Protein AF-A0A933B4P3-F1 (afdb_monomer)

Solvent-accessible surface area (backbone atoms only — not comparable to full-atom values): 16690 Å² total; per-residue (Å²): 132,87,78,83,75,61,84,52,38,39,94,87,74,64,46,78,47,96,51,67,90,51,63,39,89,87,76,70,46,71,54,69,88,40,75,54,29,45,51,56,52,54,51,53,55,51,54,57,51,52,58,57,53,52,52,54,54,52,52,50,53,50,51,52,52,49,45,57,66,56,47,62,71,69,65,58,70,71,79,52,96,51,66,65,58,54,55,49,52,51,52,49,50,49,55,68,73,72,43,94,76,65,49,71,66,58,50,52,57,50,53,61,56,40,59,68,36,50,84,42,98,49,56,71,53,13,51,52,30,32,50,53,31,42,58,70,67,35,69,81,35,51,67,59,36,52,69,29,38,79,39,91,50,63,68,55,14,51,51,28,41,55,52,48,27,54,35,68,73,51,84,63,77,73,42,50,69,58,49,53,53,50,49,70,74,50,69,90,55,86,60,46,80,52,72,77,73,61,66,54,74,53,31,78,77,46,88,82,75,82,83,73,79,82,79,79,75,79,87,82,78,87,78,94,71,90,75,77,83,81,52,78,68,57,60,52,52,55,53,50,56,54,52,52,58,54,51,58,68,76,70,72,78,82,77,90,81,70,88,83,75,79,76,78,82,79,92,125

Foldseek 3Di:
DDDPDDPQADPVPRDGDPDLCDQDPPPRDRRCPDPNSVVVVVVVVVVVVCVVVVVVVVVVVVVVVVCVVVVVVPVLVPQDPDPPLVVLLVVLLCVQPVDPPDDPVNNVVSLVVLLVQLPDPRLVSNLSSLLSCLLVQNCSSQVSLLVQCPPPPPVSNVSSQVSLCQFAVDHPRSPSVVSVVVCVVQPPPRTHNNPDPPCCVVVVVPDDDDDDPDDDDDDDDDDDDDDDDDDPVNVVVVVVVVVVVVVVVVPPDDDDDDPPPPDDDDDD

Secondary structure (DSSP, 8-state):
------TTB-TTT--B-S-TTS--TTT----TTSHHHHHHHHHHHHHHHHHHHHHHHHHHHHHHHHHHHHHTTTGGGGS-S-HHHHHHHHHHHHHHHH-TT--HHHHHHHHHHHHTTTTSS-HHHHHHHHHHHHHTT-GGGHHHHHTTTT-SSHHHHHHHHHHHHHHHS---TT-HHHHHHHHHHSTTSPPPP-----THHHHTT-----------PPP--------PPPPHHHHHHHHHHHHHHHHHHHHS-S----GGG--PPP--

Structure (mmCIF, N/CA/C/O backbone):
data_AF-A0A933B4P3-F1
#
_entry.id   AF-A0A933B4P3-F1
#
loop_
_atom_site.group_PDB
_atom_site.id
_atom_site.type_symbol
_atom_site.label_atom_id
_atom_site.label_alt_id
_atom_site.label_comp_id
_atom_site.label_asym_id
_atom_site.label_entity_id
_atom_site.label_seq_id
_atom_site.pdbx_PDB_ins_code
_atom_site.Cartn_x
_atom_site.Cartn_y
_atom_site.Cartn_z
_atom_site.occupancy
_atom_site.B_iso_or_equiv
_atom_site.auth_seq_id
_atom_site.auth_comp_id
_atom_site.auth_asym_id
_atom_site.auth_atom_id
_atom_site.pdbx_PDB_model_num
ATOM 1 N N . MET A 1 1 ? 52.360 22.928 -65.159 1.00 57.47 1 MET A N 1
ATOM 2 C CA . MET A 1 1 ? 53.718 22.809 -64.583 1.00 57.47 1 MET A CA 1
ATOM 3 C C . MET A 1 1 ? 53.579 22.721 -63.072 1.00 57.47 1 MET A C 1
ATOM 5 O O . MET A 1 1 ? 53.090 23.672 -62.477 1.00 57.47 1 MET A O 1
ATOM 9 N N . ASN A 1 2 ? 53.932 21.589 -62.458 1.00 65.25 2 ASN A N 1
ATOM 10 C CA . ASN A 1 2 ? 53.929 21.463 -60.999 1.00 65.25 2 ASN A CA 1
ATOM 11 C C . ASN A 1 2 ? 55.160 22.188 -60.455 1.00 65.25 2 ASN A C 1
ATOM 13 O O . ASN A 1 2 ? 56.286 21.770 -60.715 1.00 65.25 2 ASN A O 1
ATOM 17 N N . LYS A 1 3 ? 54.953 23.301 -59.748 1.00 70.62 3 LYS A N 1
ATOM 18 C CA . LYS A 1 3 ? 56.035 24.010 -59.065 1.00 70.62 3 LYS A CA 1
ATOM 19 C C . LYS A 1 3 ? 56.469 23.127 -57.894 1.00 70.62 3 LYS A C 1
ATOM 21 O O . LYS A 1 3 ? 55.677 22.889 -56.987 1.00 70.62 3 LYS A O 1
ATOM 26 N N . ILE A 1 4 ? 57.682 22.581 -57.954 1.00 74.38 4 ILE A N 1
ATOM 27 C CA . ILE A 1 4 ? 58.265 21.835 -56.836 1.00 74.38 4 ILE A CA 1
ATOM 28 C C . ILE A 1 4 ? 58.462 22.852 -55.710 1.00 74.38 4 ILE A C 1
ATOM 30 O O . ILE A 1 4 ? 59.237 23.795 -55.856 1.00 74.38 4 ILE A O 1
ATOM 34 N N . VAL A 1 5 ? 57.682 22.724 -54.639 1.00 71.12 5 VAL A N 1
ATOM 35 C CA . VAL A 1 5 ? 57.777 23.604 -53.471 1.00 71.12 5 VAL A CA 1
ATOM 36 C C . VAL A 1 5 ? 58.919 23.088 -52.607 1.00 71.12 5 VAL A C 1
ATOM 38 O O . VAL A 1 5 ? 58.892 21.933 -52.190 1.00 71.12 5 VAL A O 1
ATOM 41 N N . ASP A 1 6 ? 59.921 23.929 -52.359 1.00 77.69 6 ASP A N 1
ATOM 42 C CA . ASP A 1 6 ? 60.987 23.609 -51.413 1.00 77.69 6 ASP A CA 1
ATOM 43 C C . ASP A 1 6 ? 60.405 23.562 -49.996 1.00 77.69 6 ASP A C 1
ATOM 45 O O . ASP A 1 6 ? 59.923 24.560 -49.462 1.00 77.69 6 ASP A O 1
ATOM 49 N N . GLU A 1 7 ? 60.450 22.382 -49.383 1.00 74.94 7 GLU A N 1
ATOM 50 C CA . GLU A 1 7 ? 59.929 22.148 -48.041 1.00 74.94 7 GLU A CA 1
ATOM 51 C C . GLU A 1 7 ? 60.765 22.819 -46.943 1.00 74.94 7 GLU A C 1
ATOM 53 O O . GLU A 1 7 ? 60.376 22.778 -45.779 1.00 74.94 7 GLU A O 1
ATOM 58 N N . ARG A 1 8 ? 61.899 23.446 -47.269 1.00 82.25 8 ARG A N 1
ATOM 59 C CA . ARG A 1 8 ? 62.739 24.134 -46.280 1.00 82.25 8 ARG A CA 1
ATOM 60 C C . ARG A 1 8 ? 62.401 25.609 -46.121 1.00 82.25 8 ARG A C 1
ATOM 62 O O . ARG A 1 8 ? 62.759 26.181 -45.096 1.00 82.25 8 ARG A O 1
ATOM 69 N N . HIS A 1 9 ? 61.695 26.218 -47.074 1.00 85.44 9 HIS A N 1
ATOM 70 C CA . HIS A 1 9 ? 61.464 27.662 -47.096 1.00 85.44 9 HIS A CA 1
ATOM 71 C C . HIS A 1 9 ? 59.984 28.010 -47.243 1.00 85.44 9 HIS A C 1
ATOM 73 O O . HIS A 1 9 ? 59.254 27.426 -48.041 1.00 85.44 9 HIS A O 1
ATOM 79 N N . CYS A 1 10 ? 59.529 29.010 -46.489 1.00 81.19 10 CYS A N 1
ATOM 80 C CA . CYS A 1 10 ? 58.177 29.538 -46.624 1.00 81.19 10 CYS A CA 1
ATOM 81 C C . CYS A 1 10 ? 57.967 30.092 -48.046 1.00 81.19 10 CYS A C 1
ATOM 83 O O . CYS A 1 10 ? 58.691 31.010 -48.431 1.00 81.19 10 CYS A O 1
ATOM 85 N N . PRO A 1 11 ? 56.952 29.643 -48.809 1.00 79.62 11 PRO A N 1
ATOM 86 C CA . PRO A 1 11 ? 56.731 30.135 -50.170 1.00 79.62 11 PRO A CA 1
ATOM 87 C C . PRO A 1 11 ? 56.334 31.616 -50.219 1.00 79.62 11 PRO A C 1
ATOM 89 O O . PRO A 1 11 ? 56.435 32.229 -51.276 1.00 79.62 11 PRO A O 1
ATOM 92 N N . ASN A 1 12 ? 55.885 32.187 -49.093 1.00 83.56 12 ASN A N 1
ATOM 93 C CA . ASN A 1 12 ? 55.422 33.569 -49.030 1.00 83.56 12 ASN A CA 1
ATOM 94 C C . ASN A 1 12 ? 56.514 34.563 -48.594 1.00 83.56 12 ASN A C 1
ATOM 96 O O . ASN A 1 12 ? 56.510 35.706 -49.031 1.00 83.56 12 ASN A O 1
ATOM 100 N N . CYS A 1 13 ? 57.454 34.150 -47.736 1.00 86.88 13 CYS A N 1
ATOM 101 C CA . CYS A 1 13 ? 58.484 35.055 -47.203 1.00 86.88 13 CYS A CA 1
ATOM 102 C C . CYS A 1 13 ? 59.921 34.522 -47.290 1.00 86.88 13 CYS A C 1
ATOM 104 O O . CYS A 1 13 ? 60.830 35.174 -46.794 1.00 86.88 13 CYS A O 1
ATOM 106 N N . GLY A 1 14 ? 60.143 33.327 -47.844 1.00 82.94 14 GLY A N 1
ATOM 107 C CA . GLY A 1 14 ? 61.475 32.741 -48.039 1.00 82.94 14 GLY A CA 1
ATOM 108 C C . GLY A 1 14 ? 62.210 32.300 -46.767 1.00 82.94 14 GLY A C 1
ATOM 109 O O . GLY A 1 14 ? 63.297 31.747 -46.867 1.00 82.94 14 GLY A O 1
ATOM 110 N N . HIS A 1 15 ? 61.647 32.505 -45.573 1.00 85.69 15 HIS A N 1
ATOM 111 C CA . HIS A 1 15 ? 62.281 32.102 -44.314 1.00 85.69 15 HIS A CA 1
ATOM 112 C C . HIS A 1 15 ? 62.358 30.582 -44.168 1.00 85.69 15 HIS A C 1
ATOM 114 O O . HIS A 1 15 ? 61.401 29.877 -44.497 1.00 85.69 15 HIS A O 1
ATOM 120 N N . GLY A 1 16 ? 63.471 30.105 -43.607 1.00 81.75 16 GLY A N 1
ATOM 121 C CA . GLY A 1 16 ? 63.649 28.706 -43.235 1.00 81.75 16 GLY A CA 1
ATOM 122 C C . GLY A 1 16 ? 62.592 28.265 -42.220 1.00 81.75 16 GLY A C 1
ATOM 123 O O . GLY A 1 16 ? 62.442 28.895 -41.172 1.00 81.75 16 GLY A O 1
ATOM 124 N N . VAL A 1 17 ? 61.846 27.203 -42.521 1.00 73.62 17 VAL A N 1
ATOM 125 C CA . VAL A 1 17 ? 60.822 26.658 -41.618 1.00 73.62 17 VAL A CA 1
ATOM 126 C C . VAL A 1 17 ? 61.333 25.341 -41.044 1.00 73.62 17 VAL A C 1
ATOM 128 O O . VAL A 1 17 ? 61.602 24.403 -41.784 1.00 73.62 17 VAL A O 1
ATOM 131 N N . MET A 1 18 ? 61.463 25.257 -39.716 1.00 64.62 18 MET A N 1
ATOM 132 C CA . MET A 1 18 ? 61.946 24.035 -39.054 1.00 64.62 18 MET A CA 1
ATOM 133 C C . MET A 1 18 ? 60.914 22.898 -39.088 1.00 64.62 18 MET A C 1
ATOM 135 O O . MET A 1 18 ? 61.285 21.729 -39.065 1.00 64.62 18 MET A O 1
ATOM 139 N N . ASN A 1 19 ? 59.617 23.229 -39.127 1.00 76.31 19 ASN A N 1
ATOM 140 C CA . ASN A 1 19 ? 58.530 22.262 -39.250 1.00 76.31 19 ASN A CA 1
ATOM 141 C C . ASN A 1 19 ? 57.240 22.946 -39.736 1.00 76.31 19 ASN A C 1
ATOM 143 O O . ASN A 1 19 ? 56.789 23.929 -39.147 1.00 76.31 19 ASN A O 1
ATOM 147 N N . TRP A 1 20 ? 56.602 22.390 -40.767 1.00 71.31 20 TRP A N 1
ATOM 148 C CA . TRP A 1 20 ? 55.316 22.861 -41.297 1.00 71.31 20 TRP A CA 1
ATOM 149 C C . TRP A 1 20 ? 54.118 22.625 -40.365 1.00 71.31 20 TRP A C 1
ATOM 151 O O . TRP A 1 20 ? 52.997 23.015 -40.690 1.00 71.31 20 TRP A O 1
ATOM 161 N N . SER A 1 21 ? 54.334 21.992 -39.209 1.00 70.94 21 SER A N 1
ATOM 162 C CA . SER A 1 21 ? 53.338 21.867 -38.146 1.00 70.94 21 SER A CA 1
ATOM 163 C C . SER A 1 21 ? 53.130 23.161 -37.341 1.00 70.94 21 SER A C 1
ATOM 165 O O . SER A 1 21 ? 52.246 23.203 -36.486 1.00 70.94 21 SER A O 1
ATOM 167 N N . MET A 1 22 ? 53.941 24.198 -37.573 1.00 76.31 22 MET A N 1
ATOM 168 C CA . MET A 1 22 ? 53.879 25.488 -36.881 1.00 76.31 22 MET A CA 1
ATOM 169 C C . MET A 1 22 ? 53.609 26.638 -37.860 1.00 76.31 22 MET A C 1
ATOM 171 O O . MET A 1 22 ? 53.831 26.524 -39.065 1.00 76.31 22 MET A O 1
ATOM 175 N N . VAL A 1 23 ? 53.096 27.754 -37.338 1.00 82.25 23 VAL A N 1
ATOM 176 C CA . VAL A 1 23 ? 52.894 28.981 -38.122 1.00 82.25 23 VAL A CA 1
ATOM 177 C C . VAL A 1 23 ? 54.263 29.562 -38.486 1.00 82.25 23 VAL A C 1
ATOM 179 O O . VAL A 1 23 ? 55.176 29.541 -37.662 1.00 82.25 23 VAL A O 1
ATOM 182 N N . CYS A 1 24 ? 54.430 30.064 -39.714 1.00 81.62 24 CYS A N 1
ATOM 183 C CA . CYS A 1 24 ? 55.705 30.653 -40.118 1.00 81.62 24 CYS A CA 1
ATOM 184 C C . CYS A 1 24 ? 56.019 31.887 -39.249 1.00 81.62 24 CYS A C 1
ATOM 186 O O . CYS A 1 24 ? 55.209 32.815 -39.237 1.00 81.62 24 CYS A O 1
ATOM 188 N N . PRO A 1 25 ? 57.181 31.960 -38.574 1.00 82.06 25 PRO A N 1
ATOM 189 C CA . PRO A 1 25 ? 57.495 33.074 -37.678 1.00 82.06 25 PRO A CA 1
ATOM 190 C C . PRO A 1 25 ? 57.694 34.403 -38.420 1.00 82.06 25 PRO A C 1
ATOM 192 O O . PRO A 1 25 ? 57.516 35.460 -37.830 1.00 82.06 25 PRO A O 1
ATOM 195 N N . GLY A 1 26 ? 58.041 34.360 -39.712 1.00 85.88 26 GLY A N 1
ATOM 196 C CA . GLY A 1 26 ? 58.290 35.567 -40.501 1.00 85.88 26 GLY A CA 1
ATOM 197 C C . GLY A 1 26 ? 57.023 36.277 -40.975 1.00 85.88 26 GLY A C 1
ATOM 198 O O . GLY A 1 26 ? 56.957 37.498 -40.937 1.00 85.88 26 GLY A O 1
ATOM 199 N N . CYS A 1 27 ? 56.015 35.529 -41.434 1.00 88.25 27 CYS A N 1
ATOM 200 C CA . CYS A 1 27 ? 54.788 36.107 -42.000 1.00 88.25 27 CYS A CA 1
ATOM 201 C C . CYS A 1 27 ? 53.522 35.806 -41.188 1.00 88.25 27 CYS A C 1
ATOM 203 O O . CYS A 1 27 ? 52.448 36.290 -41.532 1.00 88.25 27 CYS A O 1
ATOM 205 N N . ASN A 1 28 ? 53.629 34.996 -40.132 1.00 86.00 28 ASN A N 1
ATOM 206 C CA . ASN A 1 28 ? 52.520 34.535 -39.298 1.00 86.00 28 ASN A CA 1
ATOM 207 C C . ASN A 1 28 ? 51.376 33.850 -40.082 1.00 86.00 28 ASN A C 1
ATOM 209 O O . ASN A 1 28 ? 50.225 33.837 -39.647 1.00 86.00 28 ASN A O 1
ATOM 213 N N . GLN A 1 29 ? 51.679 33.273 -41.251 1.00 82.56 29 GLN A N 1
ATOM 214 C CA . GLN A 1 29 ? 50.705 32.560 -42.078 1.00 82.56 29 GLN A CA 1
ATOM 215 C C . GLN A 1 29 ? 50.895 31.042 -42.013 1.00 82.56 29 GLN A C 1
ATOM 217 O O . GLN A 1 29 ? 52.009 30.527 -41.875 1.00 82.56 29 GLN A O 1
ATOM 222 N N . VAL A 1 30 ? 49.775 30.322 -42.127 1.00 80.38 30 VAL A N 1
ATOM 223 C CA . VAL A 1 30 ? 49.745 28.862 -42.265 1.00 80.38 30 VAL A CA 1
ATOM 224 C C . VAL A 1 30 ? 49.903 28.520 -43.750 1.00 80.38 30 VAL A C 1
ATOM 226 O O . VAL A 1 30 ? 49.167 29.067 -44.571 1.00 80.38 30 VAL A O 1
ATOM 229 N N . PRO A 1 31 ? 50.810 27.611 -44.127 1.00 74.19 31 PRO A N 1
ATOM 230 C CA . PRO A 1 31 ? 51.036 27.274 -45.525 1.00 74.19 31 PRO A CA 1
ATOM 231 C C . PRO A 1 31 ? 49.926 26.341 -46.017 1.00 74.19 31 PRO A C 1
ATOM 233 O O . PRO A 1 31 ? 49.973 25.133 -45.797 1.00 74.19 31 PRO A O 1
ATOM 236 N N . LEU A 1 32 ? 48.907 26.905 -46.667 1.00 78.06 32 LEU A N 1
ATOM 237 C CA . LEU A 1 32 ? 47.725 26.170 -47.145 1.00 78.06 32 LEU A CA 1
ATOM 238 C C . LEU A 1 32 ? 48.058 25.132 -48.226 1.00 78.06 32 LEU A C 1
ATOM 240 O O . LEU A 1 32 ? 47.380 24.109 -48.360 1.00 78.06 32 LEU A O 1
ATOM 244 N N . ASP A 1 33 ? 49.133 25.383 -48.965 1.00 77.31 33 ASP A N 1
ATOM 245 C CA . ASP A 1 33 ? 49.490 24.601 -50.143 1.00 77.31 33 ASP A CA 1
ATOM 246 C C . ASP A 1 33 ? 50.250 23.315 -49.793 1.00 77.31 33 ASP A C 1
ATOM 248 O O . ASP A 1 33 ? 50.331 22.398 -50.616 1.00 77.31 33 ASP A O 1
ATOM 252 N N . THR A 1 34 ? 50.723 23.170 -48.549 1.00 77.75 34 THR A N 1
ATOM 253 C CA . THR A 1 34 ? 51.437 21.967 -48.106 1.00 77.75 34 THR A CA 1
ATOM 254 C C . THR A 1 34 ? 50.483 20.921 -47.506 1.00 77.75 34 THR A C 1
ATOM 256 O O . THR A 1 34 ? 49.477 21.260 -46.870 1.00 77.75 34 THR A O 1
ATOM 259 N N . PRO A 1 35 ? 50.779 19.613 -47.651 1.00 80.50 35 PRO A N 1
ATOM 260 C CA . PRO A 1 35 ? 50.008 18.552 -46.996 1.00 80.50 35 PRO A CA 1
ATOM 261 C C . PRO A 1 35 ? 49.921 18.710 -45.467 1.00 80.50 35 PRO A C 1
ATOM 263 O O . PRO A 1 35 ? 48.896 18.374 -44.871 1.00 80.50 35 PRO A O 1
ATOM 266 N N . ALA A 1 36 ? 50.970 19.246 -44.834 1.00 78.19 36 ALA A N 1
ATOM 267 C CA . ALA A 1 36 ? 51.022 19.489 -43.393 1.00 78.19 36 ALA A CA 1
ATOM 268 C C . ALA A 1 36 ? 50.081 20.626 -42.953 1.00 78.19 36 ALA A C 1
ATOM 270 O O . ALA A 1 36 ? 49.299 20.440 -42.018 1.00 78.19 36 ALA A O 1
ATOM 271 N N . GLY A 1 37 ? 50.069 21.758 -43.668 1.00 78.81 37 GLY A N 1
ATOM 272 C CA . GLY A 1 37 ? 49.143 22.857 -43.380 1.00 78.81 37 GLY A CA 1
ATOM 273 C C . GLY A 1 37 ? 47.677 22.453 -43.552 1.00 78.81 37 GLY A C 1
ATOM 274 O O . GLY A 1 37 ? 46.832 22.785 -42.714 1.00 78.81 37 GLY A O 1
ATOM 275 N N . ARG A 1 38 ? 47.373 21.623 -44.564 1.00 82.75 38 ARG A N 1
ATOM 276 C CA . ARG A 1 38 ? 46.028 21.047 -44.749 1.00 82.75 38 ARG A CA 1
ATOM 277 C C . ARG A 1 38 ? 45.581 20.189 -43.560 1.00 82.75 38 ARG A C 1
ATOM 279 O O . ARG A 1 38 ? 44.424 20.295 -43.148 1.00 82.75 38 ARG A O 1
ATOM 286 N N . LYS A 1 39 ? 46.477 19.388 -42.968 1.00 83.38 39 LYS A N 1
ATOM 287 C CA . LYS A 1 39 ? 46.166 18.574 -41.775 1.00 83.38 39 LYS A CA 1
ATOM 288 C C . LYS A 1 39 ? 45.810 19.433 -40.557 1.00 83.38 39 LYS A C 1
ATOM 290 O O . LYS A 1 39 ? 44.849 19.110 -39.860 1.00 83.38 39 LYS A O 1
ATOM 295 N N . ILE A 1 40 ? 46.514 20.545 -40.325 1.00 81.25 40 ILE A N 1
ATOM 296 C CA . ILE A 1 40 ? 46.221 21.462 -39.205 1.00 81.25 40 ILE A CA 1
ATOM 297 C C . ILE A 1 40 ? 44.808 22.049 -39.328 1.00 81.25 40 ILE A C 1
ATOM 299 O O . ILE A 1 40 ? 44.050 22.084 -38.355 1.00 81.25 40 ILE A O 1
ATOM 303 N N . ILE A 1 41 ? 44.422 22.477 -40.531 1.00 81.56 41 ILE A N 1
ATOM 304 C CA . ILE A 1 41 ? 43.106 23.086 -40.778 1.00 81.56 41 ILE A CA 1
ATOM 305 C C . ILE A 1 41 ? 41.985 22.060 -40.633 1.00 81.56 41 ILE A C 1
ATOM 307 O O . ILE A 1 41 ? 40.944 22.361 -40.045 1.00 81.56 41 ILE A O 1
ATOM 311 N N . GLN A 1 42 ? 42.202 20.834 -41.116 1.00 83.81 42 GLN A N 1
ATOM 312 C CA . GLN A 1 42 ? 41.257 19.737 -40.911 1.00 83.81 42 GLN A CA 1
ATOM 313 C C . GLN A 1 42 ? 41.080 19.409 -39.420 1.00 83.81 42 GLN A C 1
ATOM 315 O O . GLN A 1 42 ? 39.949 19.195 -38.981 1.00 83.81 42 GLN A O 1
ATOM 320 N N . GLY A 1 43 ? 42.157 19.444 -38.626 1.00 81.69 43 GLY A N 1
ATOM 321 C CA . GLY A 1 43 ? 42.099 19.283 -37.170 1.00 81.69 43 GLY A CA 1
ATOM 322 C C . GLY A 1 43 ? 41.261 20.365 -36.481 1.00 81.69 43 GLY A C 1
ATOM 323 O O . GLY A 1 43 ? 40.353 20.044 -35.712 1.00 81.69 43 GLY A O 1
ATOM 324 N N . ARG A 1 44 ? 41.483 21.643 -36.825 1.00 80.19 44 ARG A N 1
ATOM 325 C CA . ARG A 1 44 ? 40.708 22.770 -36.266 1.00 80.19 44 ARG A CA 1
ATOM 326 C C . ARG A 1 44 ? 39.225 22.719 -36.642 1.00 80.19 44 ARG A C 1
ATOM 328 O O . ARG A 1 44 ? 38.376 22.969 -35.791 1.00 80.19 44 ARG A O 1
ATOM 335 N N . ARG A 1 45 ? 38.888 22.343 -37.884 1.00 77.38 45 ARG A N 1
ATOM 336 C CA . ARG A 1 45 ? 37.481 22.178 -38.307 1.00 77.38 45 ARG A CA 1
ATOM 337 C C . ARG A 1 45 ? 36.762 21.077 -37.528 1.00 77.38 45 ARG A C 1
ATOM 339 O O . ARG A 1 45 ? 35.594 21.249 -37.191 1.00 77.38 45 ARG A O 1
ATOM 346 N N . ARG A 1 46 ? 37.445 19.971 -37.209 1.00 76.25 46 ARG A N 1
ATOM 347 C CA . ARG A 1 46 ? 36.871 18.910 -36.365 1.00 76.25 46 ARG A CA 1
ATOM 348 C C . ARG A 1 46 ? 36.600 19.410 -34.946 1.00 76.25 46 ARG A C 1
ATOM 350 O O . ARG A 1 46 ? 35.501 19.197 -34.448 1.00 76.25 46 ARG A O 1
ATOM 357 N N . GLN A 1 47 ? 37.539 20.130 -34.330 1.00 74.00 47 GLN A N 1
ATOM 358 C CA . GLN A 1 47 ? 37.343 20.698 -32.988 1.00 74.00 47 GLN A CA 1
ATOM 359 C C . GLN A 1 47 ? 36.169 21.692 -32.924 1.00 74.00 47 GLN A C 1
ATOM 361 O O . GLN A 1 47 ? 35.371 21.624 -31.992 1.00 74.00 47 GLN A O 1
ATOM 366 N N . ALA A 1 48 ? 36.001 22.549 -33.936 1.00 72.81 48 ALA A N 1
ATOM 367 C CA . ALA A 1 48 ? 34.875 23.486 -33.999 1.00 72.81 48 ALA A CA 1
ATOM 368 C C . ALA A 1 48 ? 33.509 22.777 -34.140 1.00 72.81 48 ALA A C 1
ATOM 370 O O . ALA A 1 48 ? 32.529 23.178 -33.511 1.00 72.81 48 ALA A O 1
ATOM 371 N N . MET A 1 49 ? 33.437 21.686 -34.914 1.00 69.00 49 MET A N 1
ATOM 372 C CA . MET A 1 49 ? 32.206 20.891 -35.027 1.00 69.00 49 MET A CA 1
ATOM 373 C C . MET A 1 49 ? 31.829 20.200 -33.708 1.00 69.00 49 MET A C 1
ATOM 375 O O . MET A 1 49 ? 30.649 20.203 -33.348 1.00 69.00 49 MET A O 1
ATOM 379 N N . PHE A 1 50 ? 32.807 19.676 -32.958 1.00 65.94 50 PHE A N 1
ATOM 380 C CA . PHE A 1 50 ? 32.562 19.034 -31.659 1.00 65.94 50 PHE A CA 1
ATOM 381 C C . PHE A 1 50 ? 32.038 20.008 -30.593 1.00 65.94 50 PHE A C 1
ATOM 383 O O . PHE A 1 50 ? 31.181 19.627 -29.799 1.00 65.94 50 PHE A O 1
ATOM 390 N N . GLN A 1 51 ? 32.478 21.271 -30.601 1.00 70.62 51 GLN A N 1
ATOM 391 C CA . GLN A 1 51 ? 31.963 22.272 -29.659 1.00 70.62 51 GLN A CA 1
ATOM 392 C C . GLN A 1 51 ? 30.498 22.646 -29.929 1.00 70.62 51 GLN A C 1
ATOM 394 O O . GLN A 1 51 ? 29.727 22.788 -28.984 1.00 70.62 51 GLN A O 1
ATOM 399 N N . SER A 1 52 ? 30.077 22.749 -31.196 1.00 75.94 52 SER A N 1
ATOM 400 C CA . SER A 1 52 ? 28.677 23.088 -31.505 1.00 75.94 52 SER A CA 1
ATOM 401 C C . SER A 1 52 ? 27.715 21.924 -31.243 1.00 75.94 52 SER A C 1
ATOM 403 O O . SER A 1 52 ? 26.657 22.114 -30.652 1.00 75.94 52 SER A O 1
ATOM 405 N N . THR A 1 53 ? 28.090 20.701 -31.625 1.00 74.38 53 THR A N 1
ATOM 406 C CA . THR A 1 53 ? 27.224 19.519 -31.485 1.00 74.38 53 THR A CA 1
ATOM 407 C C . THR A 1 53 ? 27.077 19.086 -30.029 1.00 74.38 53 THR A C 1
ATOM 409 O O . THR A 1 53 ? 25.965 18.781 -29.601 1.00 74.38 53 THR A O 1
ATOM 412 N N . GLY A 1 54 ? 28.155 19.146 -29.240 1.00 78.69 54 GLY A N 1
ATOM 413 C CA . GLY A 1 54 ? 28.102 18.860 -27.805 1.00 78.69 54 GLY A CA 1
ATOM 414 C C . GLY A 1 54 ? 27.179 19.812 -27.039 1.00 78.69 54 GLY A C 1
ATOM 415 O O . GLY A 1 54 ? 26.433 19.368 -26.168 1.00 78.69 54 GLY A O 1
ATOM 416 N N . PHE A 1 55 ? 27.163 21.099 -27.404 1.00 81.31 55 PHE A N 1
ATOM 417 C CA . PHE A 1 55 ? 26.287 22.094 -26.781 1.00 81.31 55 PHE A CA 1
ATOM 418 C C . PHE A 1 55 ? 24.801 21.784 -27.016 1.00 81.31 55 PHE A C 1
ATOM 420 O O . PHE A 1 55 ? 24.024 21.743 -26.064 1.00 81.31 55 PHE A O 1
ATOM 427 N N . TRP A 1 56 ? 24.409 21.491 -28.260 1.00 86.06 56 TRP A N 1
ATOM 428 C CA . TRP A 1 56 ? 23.012 21.184 -28.588 1.00 86.06 56 TRP A CA 1
ATOM 429 C C . TRP A 1 56 ? 22.527 19.866 -27.973 1.00 86.06 56 TRP A C 1
ATOM 431 O O . TRP A 1 56 ? 21.400 19.807 -27.482 1.00 86.06 56 TRP A O 1
ATOM 441 N N . VAL A 1 57 ? 23.376 18.831 -27.934 1.00 88.69 57 VAL A N 1
ATOM 442 C CA . VAL A 1 57 ? 23.046 17.560 -27.264 1.00 88.69 57 VAL A CA 1
ATOM 443 C C . VAL A 1 57 ? 22.868 17.770 -25.759 1.00 88.69 57 VAL A C 1
ATOM 445 O O . VAL A 1 57 ? 21.886 17.295 -25.191 1.00 88.69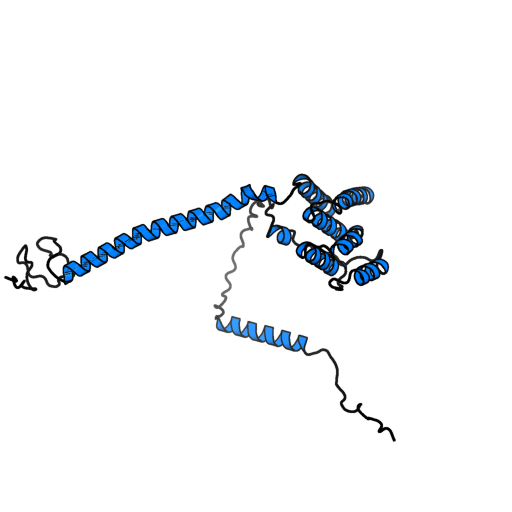 57 VAL A O 1
ATOM 448 N N . GLY A 1 58 ? 23.764 18.526 -25.115 1.00 90.31 58 GLY A N 1
ATOM 449 C CA . GLY A 1 58 ? 23.644 18.850 -23.692 1.00 90.31 58 GLY A CA 1
ATOM 450 C C . GLY A 1 58 ? 22.358 19.615 -23.367 1.00 90.31 58 GLY A C 1
ATOM 451 O O . GLY A 1 58 ? 21.663 19.276 -22.410 1.00 90.31 58 GLY A O 1
ATOM 452 N N . LEU A 1 59 ? 21.994 20.596 -24.199 1.00 90.75 59 LEU A N 1
ATOM 453 C CA . LEU A 1 59 ? 20.785 21.404 -24.022 1.00 90.75 59 LEU A CA 1
ATOM 454 C C . LEU A 1 59 ? 19.508 20.566 -24.204 1.00 90.75 59 LEU A C 1
ATOM 456 O O . LEU A 1 59 ? 18.565 20.703 -23.427 1.00 90.75 59 LEU A O 1
ATOM 460 N N . PHE A 1 60 ? 19.503 19.637 -25.164 1.00 91.56 60 PHE A N 1
ATOM 461 C CA . PHE A 1 60 ? 18.398 18.697 -25.355 1.00 91.56 60 PHE A CA 1
ATOM 462 C C . PHE A 1 60 ? 18.222 17.756 -24.152 1.00 91.56 60 PHE A C 1
ATOM 464 O O . PHE A 1 60 ? 17.111 17.612 -23.645 1.00 91.56 60 PHE A O 1
ATOM 471 N N . VAL A 1 61 ? 19.310 17.165 -23.643 1.00 93.12 61 VAL A N 1
ATOM 472 C CA . VAL A 1 61 ? 19.263 16.295 -22.452 1.00 93.12 61 VAL A CA 1
ATOM 473 C C . VAL A 1 61 ? 18.766 17.068 -21.227 1.00 93.12 61 VAL A C 1
ATOM 475 O O . VAL A 1 61 ? 17.903 16.573 -20.502 1.00 93.12 61 VAL A O 1
ATOM 478 N N . ALA A 1 62 ? 19.246 18.297 -21.018 1.00 92.25 62 ALA A N 1
ATOM 479 C CA . ALA A 1 62 ? 18.792 19.149 -19.923 1.00 92.25 62 ALA A CA 1
ATOM 480 C C . ALA A 1 62 ? 17.300 19.504 -20.040 1.00 92.25 62 ALA A C 1
ATOM 482 O O . ALA A 1 62 ? 16.588 19.459 -19.040 1.00 92.25 62 ALA A O 1
ATOM 483 N N . ALA A 1 63 ? 16.804 19.801 -21.246 1.00 90.12 63 ALA A N 1
ATOM 484 C CA . ALA A 1 63 ? 15.389 20.087 -21.478 1.00 90.12 63 ALA A CA 1
ATOM 485 C C . ALA A 1 63 ? 14.494 18.865 -21.215 1.00 90.12 63 ALA A C 1
ATOM 487 O O . ALA A 1 63 ? 13.448 18.999 -20.585 1.00 90.12 63 ALA A O 1
ATOM 488 N N . VAL A 1 64 ? 14.915 17.665 -21.631 1.00 87.81 64 VAL A N 1
ATOM 489 C CA . VAL A 1 64 ? 14.188 16.417 -21.339 1.00 87.81 64 VAL A CA 1
ATOM 490 C C . VAL A 1 64 ? 14.180 16.127 -19.838 1.00 87.81 64 VAL A C 1
ATOM 492 O O . VAL A 1 64 ? 13.127 15.812 -19.291 1.00 87.81 64 VAL A O 1
ATOM 495 N N . LEU A 1 65 ? 15.312 16.286 -19.146 1.00 89.31 65 LEU A N 1
ATOM 496 C CA . LEU A 1 65 ? 15.371 16.133 -17.689 1.00 89.31 65 LEU A CA 1
ATOM 497 C C . LEU A 1 65 ? 14.495 17.168 -16.976 1.00 89.31 65 LEU A C 1
ATOM 499 O O . LEU A 1 65 ? 13.758 16.810 -16.063 1.00 89.31 65 LEU A O 1
ATOM 503 N N . ALA A 1 66 ? 14.513 18.426 -17.416 1.00 85.94 66 ALA A N 1
ATOM 504 C CA . ALA A 1 66 ? 13.651 19.466 -16.870 1.00 85.94 66 ALA A CA 1
ATOM 505 C C . ALA A 1 66 ? 12.169 19.138 -17.091 1.00 85.94 66 ALA A C 1
ATOM 507 O O . ALA A 1 66 ? 11.387 19.283 -16.162 1.00 85.94 66 ALA A O 1
ATOM 508 N N . LEU A 1 67 ? 11.781 18.633 -18.265 1.00 81.44 67 LEU A N 1
ATOM 509 C CA . LEU A 1 67 ? 10.410 18.191 -18.537 1.00 81.44 67 LEU A CA 1
ATOM 510 C C . LEU A 1 67 ? 10.012 16.956 -17.722 1.00 81.44 67 LEU A C 1
ATOM 512 O O . LEU A 1 67 ? 8.874 16.884 -17.278 1.00 81.44 67 LEU A O 1
ATOM 516 N N . MET A 1 68 ? 10.922 16.015 -17.471 1.00 80.62 68 MET A N 1
ATOM 517 C CA . MET A 1 68 ? 10.659 14.879 -16.579 1.00 80.62 68 MET A CA 1
ATOM 518 C C . MET A 1 68 ? 10.476 15.337 -15.125 1.00 80.62 68 MET A C 1
ATOM 520 O O . MET A 1 68 ? 9.564 14.876 -14.444 1.00 80.62 68 MET A O 1
ATOM 524 N N . LEU A 1 69 ? 11.298 16.283 -14.662 1.00 80.00 69 LEU A N 1
ATOM 525 C CA . LEU A 1 69 ? 11.246 16.806 -13.294 1.00 80.00 69 LEU A CA 1
ATOM 526 C C . LEU A 1 69 ? 10.065 17.767 -13.066 1.00 80.00 69 LEU A C 1
ATOM 528 O O . LEU A 1 69 ? 9.422 17.701 -12.023 1.00 80.00 69 LEU A O 1
ATOM 532 N N . TYR A 1 70 ? 9.740 18.634 -14.031 1.00 74.62 70 TYR A N 1
ATOM 533 C CA . TYR A 1 70 ? 8.618 19.582 -13.937 1.00 74.62 70 TYR A CA 1
ATOM 534 C C . TYR A 1 70 ? 7.280 18.977 -14.380 1.00 74.62 70 TYR A C 1
ATOM 536 O O . TYR A 1 70 ? 6.239 19.288 -13.801 1.00 74.62 70 TYR A O 1
ATOM 544 N N . GLY A 1 71 ? 7.281 18.092 -15.379 1.00 56.72 71 GLY A N 1
ATOM 545 C CA . GLY A 1 71 ? 6.082 17.412 -15.876 1.00 56.72 71 GLY A CA 1
ATOM 546 C C . GLY A 1 71 ? 5.478 16.444 -14.860 1.00 56.72 71 GLY A C 1
ATOM 547 O O . GLY A 1 71 ? 4.256 16.316 -14.799 1.00 56.72 71 GLY A O 1
ATOM 548 N N . ALA A 1 72 ? 6.299 15.867 -13.977 1.00 54.94 72 ALA A N 1
ATOM 549 C CA . ALA A 1 72 ? 5.832 15.045 -12.860 1.00 54.94 72 ALA A CA 1
ATOM 550 C C . ALA A 1 72 ? 4.934 15.807 -11.860 1.00 54.94 72 ALA A C 1
ATOM 552 O O . ALA A 1 72 ? 4.230 15.177 -11.077 1.00 54.94 72 ALA A O 1
ATOM 553 N N . SER A 1 73 ? 4.900 17.144 -11.898 1.00 56.59 73 SER A N 1
ATOM 554 C CA . SER A 1 73 ? 4.091 17.941 -10.967 1.00 56.59 73 SER A CA 1
ATOM 555 C C . SER A 1 73 ? 2.684 18.283 -11.493 1.00 56.59 73 SER A C 1
ATOM 557 O O . SER A 1 73 ? 1.792 18.566 -10.701 1.00 56.59 73 SER A O 1
ATOM 559 N N . SER A 1 74 ? 2.438 18.230 -12.813 1.00 47.50 74 SER A N 1
ATOM 560 C CA . SER A 1 74 ? 1.174 18.723 -13.409 1.00 47.50 74 SER A CA 1
ATOM 561 C C . SER A 1 74 ? 0.273 17.625 -13.996 1.00 47.50 74 SER A C 1
ATOM 563 O O . SER A 1 74 ? -0.951 17.730 -13.932 1.00 47.50 74 SER A O 1
ATOM 565 N N . THR A 1 75 ? 0.826 16.509 -14.483 1.00 49.78 75 THR A N 1
ATOM 566 C CA . THR A 1 75 ? 0.012 15.378 -14.980 1.00 49.78 75 THR A CA 1
ATOM 567 C C . THR A 1 75 ? -0.405 14.386 -13.888 1.00 49.78 75 THR A C 1
ATOM 569 O O . THR A 1 75 ? -1.236 13.515 -14.137 1.00 49.78 75 THR A O 1
ATOM 572 N N . PHE A 1 76 ? 0.096 14.519 -12.656 1.00 46.34 76 PHE A N 1
ATOM 573 C CA . PHE A 1 76 ? -0.209 13.584 -11.562 1.00 46.34 76 PHE A CA 1
ATOM 574 C C . PHE A 1 76 ? -1.525 13.858 -10.818 1.00 46.34 76 PHE A C 1
ATOM 576 O O . PHE A 1 76 ? -1.974 13.019 -10.037 1.00 46.34 76 PHE A O 1
ATOM 583 N N . HIS A 1 77 ? -2.229 14.950 -11.135 1.00 47.25 77 HIS A N 1
ATOM 584 C CA . HIS A 1 77 ? -3.628 15.122 -10.719 1.00 47.25 77 HIS A CA 1
ATOM 585 C C . HIS A 1 77 ? -4.592 14.115 -11.373 1.00 47.25 77 HIS A C 1
ATOM 587 O O . HIS A 1 77 ? -5.754 14.049 -10.980 1.00 47.25 77 HIS A O 1
ATOM 593 N N . VAL A 1 78 ? -4.125 13.323 -12.345 1.00 47.62 78 VAL A N 1
ATOM 594 C CA . VAL A 1 78 ? -4.961 12.399 -13.123 1.00 47.62 78 VAL A CA 1
ATOM 595 C C . VAL A 1 78 ? -5.140 11.029 -12.446 1.00 47.62 78 VAL A C 1
ATOM 597 O O . VAL A 1 78 ? -6.083 10.320 -12.780 1.00 47.62 78 VAL A O 1
ATOM 600 N N . PHE A 1 79 ? -4.312 10.649 -11.463 1.00 51.38 79 PHE A N 1
ATOM 601 C CA . PHE A 1 79 ? -4.381 9.292 -10.887 1.00 51.38 79 PHE A CA 1
ATOM 602 C C . PHE A 1 79 ? -5.378 9.113 -9.741 1.00 51.38 79 PHE A C 1
ATOM 604 O O . PHE A 1 79 ? -5.917 8.022 -9.582 1.00 51.38 79 PHE A O 1
ATOM 611 N N . PHE A 1 80 ? -5.686 10.162 -8.977 1.00 52.56 80 PHE A N 1
ATOM 612 C CA . PHE A 1 80 ? -6.710 10.077 -7.937 1.00 52.56 80 PHE A CA 1
ATOM 613 C C . PHE A 1 80 ? -7.960 10.802 -8.392 1.00 52.56 80 PHE A C 1
ATOM 615 O O . PHE A 1 80 ? -8.022 12.032 -8.398 1.00 52.56 80 PHE A O 1
ATOM 622 N N . LYS A 1 81 ? -9.007 10.026 -8.673 1.00 63.66 81 LYS A N 1
ATOM 623 C CA . LYS A 1 81 ? -10.343 10.550 -8.984 1.00 63.66 81 LYS A CA 1
ATOM 624 C C . LYS A 1 81 ? -10.888 11.413 -7.826 1.00 63.66 81 LYS A C 1
ATOM 626 O O . LYS A 1 81 ? -11.795 12.216 -8.019 1.00 63.66 81 LYS A O 1
ATOM 631 N N . SER A 1 82 ? -10.328 11.272 -6.612 1.00 69.62 82 SER A N 1
ATOM 632 C CA . SER A 1 82 ? -10.756 11.971 -5.394 1.00 69.62 82 SER A CA 1
ATOM 633 C C . SER A 1 82 ? -9.582 12.369 -4.460 1.00 69.62 82 SER A C 1
ATOM 635 O O . SER A 1 82 ? -9.354 11.725 -3.428 1.00 69.62 82 SER A O 1
ATOM 637 N N . PRO A 1 83 ? -8.891 13.502 -4.701 1.00 79.25 83 PRO A N 1
ATOM 638 C CA . PRO A 1 83 ? -7.826 13.999 -3.815 1.00 79.25 83 PRO A CA 1
ATOM 639 C C . PRO A 1 83 ? -8.315 14.353 -2.397 1.00 79.25 83 PRO A C 1
ATOM 641 O O . PRO A 1 83 ? -7.533 14.384 -1.448 1.00 79.25 83 PRO A O 1
ATOM 644 N N . ARG A 1 84 ? -9.620 14.602 -2.219 1.00 86.56 84 ARG A N 1
ATOM 645 C CA . ARG A 1 84 ? -10.215 14.894 -0.903 1.00 86.56 84 ARG A CA 1
ATOM 646 C C . ARG A 1 84 ? -10.200 13.678 0.022 1.00 86.56 84 ARG A C 1
ATOM 648 O O . ARG A 1 84 ? -9.871 13.820 1.193 1.00 86.56 84 ARG A O 1
ATOM 655 N N . ALA A 1 85 ? -10.525 12.498 -0.503 1.00 87.06 85 ALA A N 1
ATOM 656 C CA . ALA A 1 85 ? -10.553 11.263 0.279 1.00 87.06 85 ALA A CA 1
ATOM 657 C C . ALA A 1 85 ? -9.154 10.848 0.752 1.00 87.06 85 ALA A C 1
ATOM 659 O O . ALA A 1 85 ? -8.996 10.479 1.911 1.00 87.06 85 ALA A O 1
ATOM 660 N N . ALA A 1 86 ? -8.138 10.979 -0.108 1.00 86.06 86 ALA A N 1
ATOM 661 C CA . ALA A 1 86 ? -6.751 10.708 0.267 1.00 86.06 86 ALA A CA 1
ATOM 662 C C . ALA A 1 86 ? -6.291 11.622 1.418 1.00 86.06 86 ALA A C 1
ATOM 664 O O . ALA A 1 86 ? -5.815 11.134 2.441 1.00 86.06 86 ALA A O 1
ATOM 665 N N . LYS A 1 87 ? -6.543 12.937 1.312 1.00 88.56 87 LYS A N 1
ATOM 666 C CA . LYS A 1 87 ? -6.257 13.894 2.397 1.00 88.56 8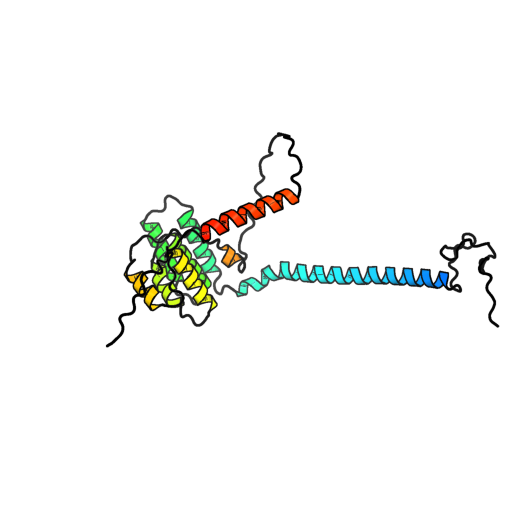7 LYS A CA 1
ATOM 667 C C . LYS A 1 87 ? -7.005 13.559 3.691 1.00 88.56 87 LYS A C 1
ATOM 669 O O . LYS A 1 87 ? -6.448 13.699 4.773 1.00 88.56 87 LYS A O 1
ATOM 674 N N . GLN A 1 88 ? -8.256 13.107 3.594 1.00 91.69 88 GLN A N 1
ATOM 675 C CA . GLN A 1 88 ? -9.041 12.708 4.766 1.00 91.69 88 GLN A CA 1
ATOM 676 C C . GLN A 1 88 ? -8.488 11.449 5.442 1.00 91.69 88 GLN A C 1
ATOM 678 O O . GLN A 1 88 ? -8.392 11.428 6.665 1.00 91.69 88 GLN A O 1
ATOM 683 N N . LEU A 1 89 ? -8.091 10.425 4.679 1.00 90.50 89 LEU A N 1
ATOM 684 C CA . LEU A 1 89 ? -7.455 9.225 5.236 1.00 90.50 89 LEU A CA 1
ATOM 685 C C . LEU A 1 89 ? -6.110 9.546 5.895 1.00 90.50 89 LEU A C 1
ATOM 687 O O . LEU A 1 89 ? -5.831 9.028 6.973 1.00 90.50 89 LEU A O 1
ATOM 691 N N . GLN A 1 90 ? -5.321 10.443 5.301 1.00 89.06 90 GLN A N 1
ATOM 692 C CA . GLN A 1 90 ? -4.075 10.916 5.903 1.00 89.06 90 GLN A CA 1
ATOM 693 C C . GLN A 1 90 ? -4.323 11.629 7.240 1.00 89.06 90 GLN A C 1
ATOM 695 O O . GLN A 1 90 ? -3.664 11.315 8.227 1.00 89.06 90 GLN A O 1
ATOM 700 N N . ALA A 1 91 ? -5.318 12.520 7.302 1.00 90.69 91 ALA A N 1
ATOM 701 C CA . ALA A 1 91 ? -5.698 13.183 8.548 1.00 90.69 91 ALA A CA 1
ATOM 702 C C . ALA A 1 91 ? -6.189 12.185 9.615 1.00 90.69 91 ALA A C 1
ATOM 704 O O . ALA A 1 91 ? -5.885 12.345 10.794 1.00 90.69 91 ALA A O 1
ATOM 705 N N . TYR A 1 92 ? -6.918 11.132 9.218 1.00 91.75 92 TYR A N 1
ATOM 706 C CA . TYR A 1 92 ? -7.315 10.071 10.150 1.00 91.75 92 TYR A CA 1
ATOM 707 C C . TYR A 1 92 ? -6.126 9.277 10.675 1.00 91.75 92 TYR A C 1
ATOM 709 O O . TYR A 1 92 ? -6.096 8.986 11.866 1.00 91.75 92 TYR A O 1
ATOM 717 N N . HIS A 1 93 ? -5.164 8.939 9.817 1.00 91.56 93 HIS A N 1
ATOM 718 C CA . HIS A 1 93 ? -3.937 8.268 10.236 1.00 91.56 93 HIS A CA 1
ATOM 719 C C . HIS A 1 93 ? -3.181 9.114 11.266 1.00 91.56 93 HIS A C 1
ATOM 721 O O . HIS A 1 93 ? -2.848 8.625 12.339 1.00 91.56 93 HIS A O 1
ATOM 727 N N . GLU A 1 94 ? -2.956 10.395 10.971 1.00 90.00 94 GLU A N 1
ATOM 728 C CA . GLU A 1 94 ? -2.275 11.309 11.890 1.00 90.00 94 GLU A CA 1
ATOM 729 C C . GLU A 1 94 ? -2.996 11.398 13.242 1.00 90.00 94 GLU A C 1
ATOM 731 O O . GLU A 1 94 ? -2.382 11.194 14.280 1.00 90.00 94 GLU A O 1
ATOM 736 N N . GLN A 1 95 ? -4.316 11.580 13.252 1.00 91.56 95 GLN A N 1
ATOM 737 C CA . GLN A 1 95 ? -5.085 11.629 14.501 1.00 91.56 95 GLN A CA 1
ATOM 738 C C . GLN A 1 95 ? -5.065 10.301 15.278 1.00 91.56 95 GLN A C 1
ATOM 740 O O . GLN A 1 95 ? -4.982 10.309 16.502 1.00 91.56 95 GLN A O 1
ATOM 745 N N . LEU A 1 96 ? -5.135 9.151 14.596 1.00 89.88 96 LEU A N 1
ATOM 746 C CA . LEU A 1 96 ? -5.170 7.840 15.254 1.00 89.88 96 LEU A CA 1
ATOM 747 C C . LEU A 1 96 ? -3.853 7.476 15.949 1.00 89.88 96 LEU A C 1
ATOM 749 O O . LEU A 1 96 ? -3.899 6.788 16.971 1.00 89.88 96 LEU A O 1
ATOM 753 N N . PHE A 1 97 ? -2.716 7.916 15.402 1.00 87.19 97 PHE A N 1
ATOM 754 C CA . PHE A 1 97 ? -1.389 7.486 15.855 1.00 87.19 97 PHE A CA 1
ATOM 755 C C . PHE A 1 97 ? -0.545 8.589 16.508 1.00 87.19 97 PHE A C 1
ATOM 757 O O . PHE A 1 97 ? 0.392 8.257 17.230 1.00 87.19 97 PHE A O 1
ATOM 764 N N . SER A 1 98 ? -0.869 9.872 16.316 1.00 85.62 98 SER A N 1
ATOM 765 C CA . SER A 1 98 ? -0.159 10.983 16.972 1.00 85.62 98 SER A CA 1
ATOM 766 C C . SER A 1 98 ? -0.724 11.331 18.350 1.00 85.62 98 SER A C 1
ATOM 768 O O . SER A 1 98 ? -0.000 11.872 19.183 1.00 85.62 98 SER A O 1
ATOM 770 N N . GLU A 1 99 ? -1.999 11.034 18.621 1.00 78.94 99 GLU A N 1
ATOM 771 C CA . GLU A 1 99 ? -2.641 11.377 19.894 1.00 78.94 99 GLU A CA 1
ATOM 772 C C . GLU A 1 99 ? -2.755 10.153 20.824 1.00 78.94 99 GLU A C 1
ATOM 774 O O . GLU A 1 99 ? -3.660 9.325 20.666 1.00 78.94 99 GLU A O 1
ATOM 779 N N . PRO A 1 100 ? -1.896 10.034 21.858 1.00 72.12 100 PRO A N 1
ATOM 780 C CA . PRO A 1 100 ? -1.937 8.902 22.789 1.00 72.12 100 PRO A CA 1
ATOM 781 C C . PRO A 1 100 ? -3.214 8.862 23.652 1.00 72.12 100 PRO A C 1
ATOM 783 O O . PRO A 1 100 ? -3.494 7.842 24.278 1.00 72.12 100 PRO A O 1
ATOM 786 N N . ALA A 1 101 ? -4.004 9.943 23.674 1.00 78.19 101 ALA A N 1
ATOM 787 C CA . ALA A 1 101 ? -5.156 10.131 24.557 1.00 78.19 101 ALA A CA 1
ATOM 788 C C . ALA A 1 101 ? -6.528 10.061 23.857 1.00 78.19 101 ALA A C 1
ATOM 790 O O . ALA A 1 101 ? -7.533 10.453 24.455 1.00 78.19 101 ALA A O 1
ATOM 791 N N . LEU A 1 102 ? -6.613 9.569 22.613 1.00 85.81 102 LEU A N 1
ATOM 792 C CA . LEU A 1 102 ? -7.916 9.404 21.961 1.00 85.81 102 LEU A CA 1
ATOM 793 C C . LEU A 1 102 ? -8.817 8.482 22.793 1.00 85.81 102 LEU A C 1
ATOM 795 O O . LEU A 1 102 ? -8.477 7.320 23.036 1.00 85.81 102 LEU A O 1
ATOM 799 N N . SER A 1 103 ? -9.992 8.978 23.187 1.00 91.00 103 SER A N 1
ATOM 800 C CA . SER A 1 103 ? -10.982 8.138 23.860 1.00 91.00 103 SER A CA 1
ATOM 801 C C . SER A 1 103 ? -11.377 6.962 22.960 1.00 91.00 103 SER A C 1
ATOM 803 O O . SER A 1 103 ? -11.423 7.077 21.728 1.00 91.00 103 SER A O 1
ATOM 805 N N . SER A 1 104 ? -11.685 5.817 23.573 1.00 88.44 104 SER A N 1
ATOM 806 C CA . SER A 1 104 ? -12.110 4.608 22.855 1.00 88.44 104 SER A CA 1
ATOM 807 C C . SER A 1 104 ? -13.315 4.873 21.943 1.00 88.44 104 SER A C 1
ATOM 809 O O . SER A 1 104 ? -13.364 4.376 20.818 1.00 88.44 104 SER A O 1
ATOM 811 N N . GLU A 1 105 ? -14.243 5.725 22.382 1.00 92.50 105 GLU A N 1
ATOM 812 C CA . GLU A 1 105 ? -15.410 6.144 21.606 1.00 92.50 105 GLU A CA 1
ATOM 813 C C . GLU A 1 105 ? -15.028 6.953 20.355 1.00 92.50 105 GLU A C 1
ATOM 815 O O . GLU A 1 105 ? -15.519 6.674 19.256 1.00 92.50 105 GLU A O 1
ATOM 820 N N . THR A 1 106 ? -14.133 7.937 20.490 1.00 92.94 106 THR A N 1
ATOM 821 C CA . THR A 1 106 ? -13.666 8.755 19.359 1.00 92.94 106 THR A CA 1
ATOM 822 C C . THR A 1 106 ? -12.916 7.897 18.348 1.00 92.94 106 THR A C 1
ATOM 824 O O . THR A 1 106 ? -13.191 7.980 17.147 1.00 92.94 106 THR A O 1
ATOM 827 N N . ARG A 1 107 ? -12.043 7.001 18.826 1.00 92.06 107 ARG A N 1
ATOM 828 C CA . ARG A 1 107 ? -11.321 6.046 17.977 1.00 92.06 107 ARG A CA 1
ATOM 829 C C . ARG A 1 107 ? -12.288 5.153 17.196 1.00 92.06 107 ARG A C 1
ATOM 831 O O . ARG A 1 107 ? -12.179 5.062 15.974 1.00 92.06 107 ARG A O 1
ATOM 838 N N . ALA A 1 108 ? -13.292 4.573 17.855 1.00 92.00 108 ALA A N 1
ATOM 839 C CA . ALA A 1 108 ? -14.304 3.749 17.191 1.00 92.00 108 ALA A CA 1
ATOM 840 C C . ALA A 1 108 ? -15.096 4.537 16.129 1.00 92.00 108 ALA A C 1
ATOM 842 O O . ALA A 1 108 ? -15.298 4.057 15.008 1.00 92.00 108 ALA A O 1
ATOM 843 N N . LYS A 1 109 ? -15.498 5.780 16.438 1.00 94.31 109 LYS A N 1
ATOM 844 C CA . LYS A 1 109 ? -16.172 6.682 15.487 1.00 94.31 109 LYS A CA 1
ATOM 845 C C . LYS A 1 109 ? -15.311 6.972 14.258 1.00 94.31 109 LYS A C 1
ATOM 847 O O . LYS A 1 109 ? -15.846 7.011 13.149 1.00 94.31 109 LYS A O 1
ATOM 852 N N . MET A 1 110 ? -14.006 7.164 14.429 1.00 93.88 110 MET A N 1
ATOM 853 C CA . MET A 1 110 ? -13.080 7.376 13.315 1.00 93.88 110 MET A CA 1
ATOM 854 C C . MET A 1 110 ? -12.929 6.128 12.452 1.00 93.88 110 MET A C 1
ATOM 856 O O . MET A 1 110 ? -13.123 6.216 11.241 1.00 93.88 110 MET A O 1
ATOM 860 N N . LEU A 1 111 ? -12.685 4.960 13.049 1.00 94.38 111 LEU A N 1
ATOM 861 C CA . LEU A 1 111 ? -12.557 3.708 12.297 1.00 94.38 111 LEU A CA 1
ATOM 862 C C . LEU A 1 111 ? -13.845 3.388 11.515 1.00 94.38 111 LEU A C 1
ATOM 864 O O . LEU A 1 111 ? -13.787 3.010 10.348 1.00 94.38 111 LEU A O 1
ATOM 868 N N . ASN A 1 112 ? -15.024 3.678 12.081 1.00 94.50 112 ASN A N 1
ATOM 869 C CA . ASN A 1 112 ? -16.306 3.586 11.365 1.00 94.50 112 ASN A CA 1
ATOM 870 C C . ASN A 1 112 ? -16.382 4.491 10.123 1.00 94.50 112 ASN A C 1
ATOM 872 O O . ASN A 1 112 ? -17.047 4.145 9.146 1.00 94.50 112 ASN A O 1
ATOM 876 N N . ARG A 1 113 ? -15.728 5.659 10.137 1.00 94.19 113 ARG A N 1
ATOM 877 C CA . ARG A 1 113 ? -15.624 6.521 8.949 1.00 94.19 113 ARG A CA 1
ATOM 878 C C . ARG A 1 113 ? -14.642 5.942 7.935 1.00 94.19 113 ARG A C 1
ATOM 880 O O . ARG A 1 113 ? -14.944 5.992 6.747 1.00 94.19 113 ARG A O 1
ATOM 887 N N . VAL A 1 114 ? -13.524 5.371 8.389 1.00 93.94 114 VAL A N 1
ATOM 888 C CA . VAL A 1 114 ? -12.515 4.734 7.525 1.00 93.94 114 VAL A CA 1
ATOM 889 C C . VAL A 1 114 ? -13.103 3.545 6.758 1.00 93.94 114 VAL A C 1
ATOM 891 O O . VAL A 1 114 ? -12.899 3.450 5.553 1.00 93.94 114 VAL A O 1
ATOM 894 N N . VAL A 1 115 ? -13.928 2.706 7.397 1.00 94.44 115 VAL A N 1
ATOM 895 C CA . VAL A 1 115 ? -14.600 1.562 6.740 1.00 94.44 115 VAL A CA 1
ATOM 896 C C . VAL A 1 115 ? -15.388 1.977 5.489 1.00 94.44 115 VAL A C 1
ATOM 898 O O . VAL A 1 115 ? -15.423 1.241 4.506 1.00 94.44 115 VAL A O 1
ATOM 901 N N . LYS A 1 116 ? -15.961 3.189 5.463 1.00 92.75 116 LYS A N 1
ATOM 902 C CA . LYS A 1 116 ? -16.709 3.699 4.298 1.00 92.75 116 LYS A CA 1
ATOM 903 C C . LYS A 1 116 ? -15.844 3.906 3.050 1.00 92.75 116 LYS A C 1
ATOM 905 O O . LYS A 1 116 ? -16.390 4.101 1.968 1.00 92.75 116 LYS A O 1
ATOM 910 N N . TYR A 1 117 ? -14.521 3.906 3.187 1.00 91.31 117 TYR A N 1
ATOM 911 C CA . TYR A 1 117 ? -13.588 4.052 2.072 1.00 91.31 117 TYR A CA 1
ATOM 912 C C . TYR A 1 117 ? -13.190 2.721 1.431 1.00 91.31 117 TYR A C 1
ATOM 914 O O . TYR A 1 117 ? -12.651 2.761 0.331 1.00 91.31 117 TYR A O 1
ATOM 922 N N . LEU A 1 118 ? -13.500 1.573 2.051 1.00 90.19 118 LEU A N 1
ATOM 923 C CA . LEU A 1 118 ? -13.206 0.252 1.480 1.00 90.19 118 LEU A CA 1
ATOM 924 C C . LEU A 1 118 ? -13.967 0.025 0.162 1.00 90.19 118 LEU A C 1
ATOM 926 O O . LEU A 1 118 ? -13.401 -0.443 -0.812 1.00 90.19 118 LEU A O 1
ATOM 930 N N . ASN A 1 119 ? -15.233 0.437 0.081 1.00 79.62 119 ASN A N 1
ATOM 931 C CA . ASN A 1 119 ? -16.097 0.157 -1.073 1.00 79.62 119 ASN A CA 1
ATOM 932 C C . ASN A 1 119 ? -16.127 1.282 -2.133 1.00 79.62 119 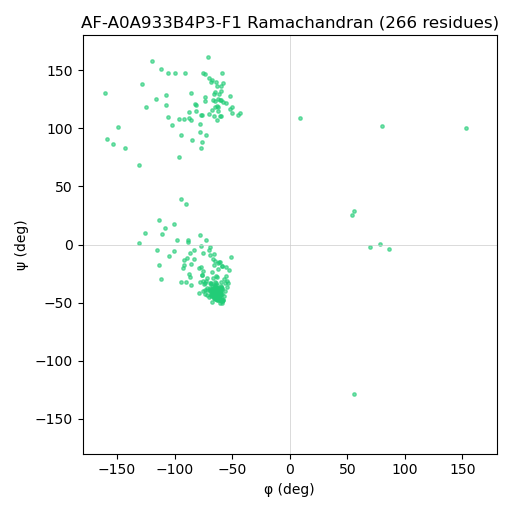ASN A C 1
ATOM 934 O O . ASN A 1 119 ? -17.196 1.637 -2.631 1.00 79.62 119 ASN A O 1
ATOM 938 N N . ARG A 1 120 ? -14.993 1.930 -2.429 1.00 66.75 120 ARG A N 1
ATOM 939 C CA . ARG A 1 120 ? -14.929 2.979 -3.468 1.00 66.75 120 ARG A CA 1
ATOM 940 C C . ARG A 1 120 ? -14.362 2.433 -4.778 1.00 66.75 120 ARG A C 1
ATOM 942 O O . ARG A 1 120 ? -13.450 1.623 -4.753 1.00 66.75 120 ARG A O 1
ATOM 949 N N . GLU A 1 121 ? -14.832 2.987 -5.903 1.00 77.12 121 GLU A N 1
ATOM 950 C CA . GLU A 1 121 ? -14.294 2.753 -7.265 1.00 77.12 121 GLU A CA 1
ATOM 951 C C . GLU A 1 121 ? -12.776 2.990 -7.379 1.00 77.12 121 GLU A C 1
ATOM 953 O O . GLU A 1 121 ? -12.128 2.520 -8.308 1.00 77.12 121 GLU A O 1
ATOM 958 N N . ASP A 1 122 ? -12.215 3.766 -6.452 1.00 85.56 122 ASP A N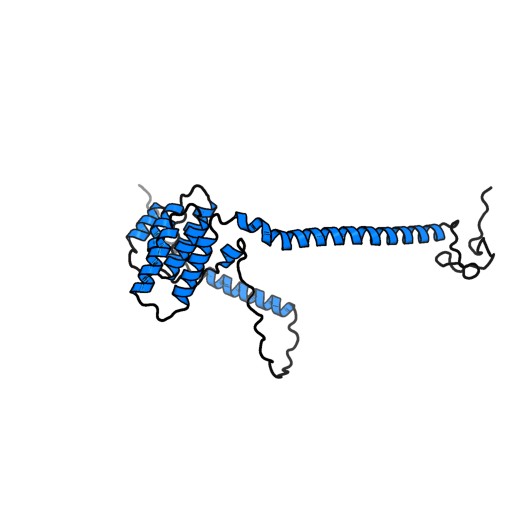 1
ATOM 959 C CA . ASP A 1 122 ? -10.791 4.050 -6.368 1.00 85.56 122 ASP A CA 1
ATOM 960 C C . ASP A 1 122 ? -10.131 3.063 -5.397 1.00 85.56 122 ASP A C 1
ATOM 962 O O . ASP A 1 122 ? -10.101 3.264 -4.177 1.00 85.56 122 ASP A O 1
ATOM 966 N N . TYR A 1 123 ? -9.604 1.981 -5.964 1.00 86.44 123 TYR A N 1
ATOM 967 C CA . TYR A 1 123 ? -8.933 0.921 -5.220 1.00 86.44 123 TYR A CA 1
ATOM 968 C C . TYR A 1 123 ? -7.758 1.428 -4.379 1.00 86.44 123 TYR A C 1
ATOM 970 O O . TYR A 1 123 ? -7.503 0.880 -3.310 1.00 86.44 123 TYR A O 1
ATOM 978 N N . MET A 1 124 ? -7.073 2.501 -4.791 1.00 86.56 124 MET A N 1
ATOM 979 C CA . MET A 1 124 ? -5.950 3.054 -4.026 1.00 86.56 124 MET A CA 1
ATOM 980 C C . MET A 1 124 ? -6.425 3.691 -2.716 1.00 86.56 124 MET A C 1
ATOM 982 O O . MET A 1 124 ? -5.777 3.551 -1.672 1.00 86.56 124 MET A O 1
ATOM 986 N N . ILE A 1 125 ? -7.590 4.345 -2.743 1.00 90.06 125 ILE A N 1
ATOM 987 C CA . ILE A 1 125 ? -8.265 4.833 -1.535 1.00 90.06 125 ILE A CA 1
ATOM 988 C C . ILE A 1 125 ? -8.710 3.650 -0.662 1.00 90.06 125 ILE A C 1
ATOM 990 O O . ILE A 1 125 ? -8.500 3.681 0.552 1.00 90.06 125 ILE A O 1
ATOM 994 N N . GLY A 1 126 ? -9.270 2.600 -1.270 1.00 91.44 126 GLY A N 1
ATOM 995 C CA . GLY A 1 126 ? -9.668 1.376 -0.569 1.00 91.44 126 GLY A CA 1
ATOM 996 C C . GLY A 1 126 ? -8.501 0.698 0.151 1.00 91.44 126 GLY A C 1
ATOM 997 O O . GLY A 1 126 ? -8.589 0.423 1.346 1.00 91.44 126 GLY A O 1
ATOM 998 N N . PHE A 1 127 ? -7.366 0.513 -0.528 1.00 91.25 127 PHE A N 1
ATOM 999 C CA . PHE A 1 127 ? -6.171 -0.102 0.055 1.00 91.25 127 PHE A CA 1
ATOM 1000 C C . PHE A 1 127 ? -5.573 0.737 1.182 1.00 91.25 127 PHE A C 1
ATOM 1002 O O . PHE A 1 127 ? -5.138 0.190 2.198 1.00 91.25 127 PHE A O 1
ATOM 1009 N N . SER A 1 128 ? -5.599 2.063 1.040 1.00 90.00 128 SER A N 1
ATOM 1010 C CA . SER A 1 128 ? -5.163 2.983 2.094 1.00 90.00 128 SER A CA 1
ATOM 1011 C C . SER A 1 128 ? -6.059 2.864 3.333 1.00 90.00 128 SER A C 1
ATOM 1013 O O . SER A 1 128 ? -5.560 2.795 4.455 1.00 90.00 128 SER A O 1
ATOM 1015 N N . ALA A 1 129 ? -7.379 2.768 3.143 1.00 92.94 129 ALA A N 1
ATOM 1016 C CA . ALA A 1 129 ? -8.330 2.544 4.229 1.00 92.94 129 ALA A CA 1
ATOM 1017 C C . ALA A 1 129 ? -8.146 1.171 4.894 1.00 92.94 129 ALA A C 1
ATOM 1019 O O . ALA A 1 129 ? -8.138 1.088 6.120 1.00 92.94 129 ALA A O 1
ATOM 1020 N N . ALA A 1 130 ? -7.948 0.110 4.107 1.00 93.44 130 ALA A N 1
ATOM 1021 C CA . ALA A 1 130 ? -7.688 -1.233 4.617 1.00 93.44 130 ALA A CA 1
ATOM 1022 C C . ALA A 1 130 ? -6.412 -1.282 5.462 1.00 93.44 130 ALA A C 1
ATOM 1024 O O . ALA A 1 130 ? -6.434 -1.781 6.582 1.00 93.44 130 ALA A O 1
ATOM 1025 N N . THR A 1 131 ? -5.323 -0.699 4.961 1.00 91.31 131 THR A N 1
ATOM 1026 C CA . THR A 1 131 ? -4.042 -0.627 5.678 1.00 91.31 131 THR A CA 1
ATOM 1027 C C . THR A 1 131 ? -4.195 0.122 7.001 1.00 91.31 131 THR A C 1
ATOM 1029 O O . THR A 1 131 ? -3.763 -0.377 8.037 1.00 91.31 131 THR A O 1
ATOM 1032 N N . LEU A 1 132 ? -4.876 1.274 6.991 1.00 92.06 132 LEU A N 1
ATOM 1033 C CA . LEU A 1 132 ? -5.129 2.069 8.194 1.00 92.06 132 LEU A CA 1
ATOM 1034 C C . LEU A 1 132 ? -5.928 1.291 9.254 1.00 92.06 132 LEU A C 1
ATOM 1036 O O . LEU A 1 132 ? -5.604 1.353 10.438 1.00 92.06 132 LEU A O 1
ATOM 1040 N N . LEU A 1 133 ? -6.957 0.544 8.839 1.00 92.69 133 LEU A N 1
ATOM 1041 C CA . LEU A 1 133 ? -7.735 -0.308 9.743 1.00 92.69 133 LEU A CA 1
ATOM 1042 C C . LEU A 1 133 ? -6.860 -1.406 10.358 1.00 92.69 133 LEU A C 1
ATOM 1044 O O . LEU A 1 133 ? -6.846 -1.558 11.575 1.00 92.69 133 LEU A O 1
ATOM 1048 N N . LEU A 1 134 ? -6.069 -2.113 9.549 1.00 91.94 134 LEU A N 1
ATOM 1049 C CA . LEU A 1 134 ? -5.210 -3.198 10.033 1.00 91.94 134 LEU A CA 1
ATOM 1050 C C . LEU A 1 134 ? -4.104 -2.698 10.975 1.00 91.94 134 LEU A C 1
ATOM 1052 O O . LEU A 1 134 ? -3.812 -3.355 11.969 1.00 91.94 134 LEU A O 1
ATOM 1056 N N . GLN A 1 135 ? -3.541 -1.513 10.723 1.00 90.00 135 GLN A N 1
ATOM 1057 C CA . GLN A 1 135 ? -2.605 -0.853 11.644 1.00 90.00 135 GLN A CA 1
ATOM 1058 C C . GLN A 1 135 ? -3.255 -0.497 12.984 1.00 90.00 135 GLN A C 1
ATOM 1060 O O . GLN A 1 135 ? -2.618 -0.593 14.029 1.00 90.00 135 GLN A O 1
ATOM 1065 N N . ALA A 1 136 ? -4.536 -0.127 12.967 1.00 89.50 136 ALA A N 1
ATOM 1066 C CA . ALA A 1 136 ? -5.329 0.076 14.174 1.00 89.50 136 ALA A CA 1
ATOM 1067 C C . ALA A 1 136 ? -5.807 -1.247 14.816 1.00 89.50 136 ALA A C 1
ATOM 1069 O O . ALA A 1 136 ? -6.618 -1.207 15.742 1.00 89.50 136 ALA A O 1
ATOM 1070 N N . ASN A 1 137 ? -5.323 -2.401 14.332 1.00 89.88 137 ASN A N 1
ATOM 1071 C CA . ASN A 1 137 ? -5.758 -3.750 14.705 1.00 89.88 137 ASN A CA 1
ATOM 1072 C C . ASN A 1 137 ? -7.273 -3.980 14.514 1.00 89.88 137 ASN A C 1
ATOM 1074 O O . ASN A 1 137 ? -7.904 -4.767 15.216 1.00 89.88 137 ASN A O 1
ATOM 1078 N N . ASP A 1 138 ? -7.871 -3.273 13.555 1.00 91.62 138 ASP A N 1
ATOM 1079 C CA . ASP A 1 138 ? -9.266 -3.408 13.168 1.00 91.62 138 ASP A CA 1
ATOM 1080 C C . ASP A 1 138 ? -9.387 -4.349 11.964 1.00 91.62 138 ASP A C 1
ATOM 1082 O O . ASP A 1 138 ? -9.043 -4.021 10.825 1.00 91.62 138 ASP A O 1
ATOM 1086 N N . GLN A 1 139 ? -9.903 -5.547 12.221 1.00 93.12 139 GLN A N 1
ATOM 1087 C CA . GLN A 1 139 ? -9.952 -6.631 11.243 1.00 93.12 139 GLN A CA 1
ATOM 1088 C C . GLN A 1 139 ? -11.058 -6.475 10.187 1.00 93.12 139 GLN A C 1
ATOM 1090 O O . GLN A 1 139 ? -11.174 -7.307 9.285 1.00 93.12 139 GLN A O 1
ATOM 1095 N N . ARG A 1 140 ? -11.879 -5.418 10.246 1.00 93.62 140 ARG A N 1
ATOM 1096 C CA . ARG A 1 140 ? -13.005 -5.222 9.310 1.00 93.62 140 ARG A CA 1
ATOM 1097 C C . ARG A 1 140 ? -12.575 -5.067 7.850 1.00 93.62 140 ARG A C 1
ATOM 1099 O O . ARG A 1 140 ? -13.406 -5.212 6.958 1.00 93.62 140 ARG A O 1
ATOM 1106 N N . ALA A 1 141 ? -11.293 -4.806 7.598 1.00 93.88 141 ALA A N 1
ATOM 1107 C CA . ALA A 1 141 ? -10.716 -4.775 6.259 1.00 93.88 141 ALA A CA 1
ATOM 1108 C C . ALA A 1 141 ? -10.487 -6.168 5.640 1.00 93.88 141 ALA A C 1
ATOM 1110 O O . ALA A 1 141 ? -10.429 -6.272 4.417 1.00 93.88 141 ALA A O 1
ATOM 1111 N N . ILE A 1 142 ? -10.372 -7.234 6.445 1.00 95.25 142 ILE A N 1
ATOM 1112 C CA . ILE A 1 142 ? -10.006 -8.578 5.965 1.00 95.25 142 ILE A CA 1
ATOM 1113 C C . ILE A 1 142 ? -11.018 -9.135 4.948 1.00 95.25 142 ILE A C 1
ATOM 1115 O O . ILE A 1 142 ? -10.584 -9.510 3.860 1.00 95.25 142 ILE A O 1
ATOM 1119 N N . PRO A 1 143 ? -12.346 -9.133 5.194 1.00 95.19 143 PRO A N 1
ATOM 1120 C CA . PRO A 1 143 ? -13.309 -9.638 4.210 1.00 95.19 143 PRO A CA 1
ATOM 1121 C C . PRO A 1 143 ? -13.247 -8.898 2.870 1.00 95.19 143 PRO A C 1
ATOM 1123 O O . PRO A 1 143 ? -13.373 -9.511 1.813 1.00 95.19 143 PRO A O 1
ATOM 1126 N N . TRP A 1 144 ? -13.022 -7.581 2.916 1.00 95.25 144 TRP A N 1
ATOM 1127 C CA . TRP A 1 144 ? -12.879 -6.764 1.716 1.00 95.25 144 TRP A CA 1
ATOM 1128 C C . TRP A 1 144 ? -11.620 -7.145 0.929 1.00 95.25 144 TRP A C 1
ATOM 1130 O O . TRP A 1 144 ? -11.707 -7.387 -0.270 1.00 95.25 144 TRP A O 1
ATOM 1140 N N . LEU A 1 145 ? -10.472 -7.301 1.595 1.00 94.94 145 LEU A N 1
ATOM 1141 C CA . LEU A 1 145 ? -9.235 -7.758 0.949 1.00 94.94 145 LEU A CA 1
ATOM 1142 C C . LEU A 1 145 ? -9.380 -9.156 0.335 1.00 94.94 145 LEU A C 1
ATOM 1144 O O . LEU A 1 145 ? -8.913 -9.380 -0.776 1.00 94.94 145 LEU A O 1
ATOM 1148 N N . ILE A 1 146 ? -10.059 -10.081 1.020 1.00 96.44 146 ILE A N 1
ATOM 1149 C CA . ILE A 1 146 ? -10.309 -11.434 0.501 1.00 96.44 146 ILE A CA 1
ATOM 1150 C C . ILE A 1 146 ? -11.134 -11.382 -0.790 1.00 96.44 146 ILE A C 1
ATOM 1152 O O . ILE A 1 146 ? -10.846 -12.119 -1.729 1.00 96.44 146 ILE A O 1
ATOM 1156 N N . SER A 1 147 ? -12.113 -10.475 -0.870 1.00 94.62 147 SER A N 1
ATOM 1157 C CA . SER A 1 147 ? -12.930 -10.294 -2.077 1.00 94.62 147 SER A CA 1
ATOM 1158 C C . SER A 1 147 ? -12.183 -9.703 -3.278 1.00 94.62 147 SER A C 1
ATOM 1160 O O . SER A 1 147 ? -12.750 -9.657 -4.362 1.00 94.62 147 SER A O 1
ATOM 1162 N N . LEU A 1 148 ? -10.945 -9.231 -3.087 1.00 94.44 148 LEU A N 1
ATOM 1163 C CA . LEU A 1 148 ? -10.102 -8.668 -4.145 1.00 94.44 148 LEU A CA 1
ATOM 1164 C C . LEU A 1 148 ? -9.050 -9.648 -4.673 1.00 94.44 148 LEU A C 1
ATOM 1166 O O . LEU A 1 148 ? -8.331 -9.321 -5.613 1.00 94.44 148 LEU A O 1
ATOM 1170 N N . ILE A 1 149 ? -8.919 -10.833 -4.074 1.00 94.31 149 ILE A N 1
ATOM 1171 C CA . ILE A 1 149 ? -7.913 -11.827 -4.478 1.00 94.31 149 ILE A CA 1
ATOM 1172 C C . ILE A 1 149 ? -8.170 -12.338 -5.901 1.00 94.31 149 ILE A C 1
ATOM 1174 O O . ILE A 1 149 ? -7.226 -12.653 -6.623 1.00 94.31 149 ILE A O 1
ATOM 1178 N N . ASP A 1 150 ? -9.437 -12.406 -6.296 1.00 91.44 150 ASP A N 1
ATOM 1179 C CA . ASP A 1 150 ? -9.929 -12.823 -7.606 1.00 91.44 150 ASP A CA 1
ATOM 1180 C C . ASP A 1 150 ? -10.310 -11.634 -8.509 1.00 91.44 150 ASP A C 1
ATOM 1182 O O . ASP A 1 150 ? -11.009 -11.817 -9.508 1.00 91.44 150 ASP A O 1
ATOM 1186 N N . ASP A 1 151 ? -9.843 -10.417 -8.195 1.00 92.44 151 ASP A N 1
ATOM 1187 C CA . ASP A 1 151 ? -10.091 -9.246 -9.039 1.00 92.44 151 ASP A CA 1
ATOM 1188 C C . ASP A 1 151 ? -9.446 -9.425 -10.425 1.00 92.44 151 ASP A C 1
ATOM 1190 O O . ASP A 1 151 ? -8.302 -9.865 -10.569 1.00 92.44 151 ASP A O 1
ATOM 1194 N N . SER A 1 152 ? -10.198 -9.050 -11.464 1.00 90.56 152 SER A N 1
ATOM 1195 C CA . SER A 1 152 ? -9.760 -9.101 -12.864 1.00 90.56 152 SER A CA 1
ATOM 1196 C C . SER A 1 152 ? -8.462 -8.330 -13.132 1.00 90.56 152 SER A C 1
ATOM 1198 O O . SER A 1 152 ? -7.717 -8.654 -14.058 1.00 90.56 152 SER A O 1
ATOM 1200 N N . ASN A 1 153 ? -8.177 -7.307 -12.328 1.00 90.00 153 ASN A N 1
ATOM 1201 C CA . ASN A 1 153 ? -6.937 -6.566 -12.374 1.00 90.00 153 ASN A CA 1
ATOM 1202 C C . ASN A 1 153 ? -5.881 -7.273 -11.514 1.00 90.00 153 ASN A C 1
ATOM 1204 O O . ASN A 1 153 ? -5.878 -7.185 -10.283 1.00 90.00 153 ASN A O 1
ATOM 1208 N N . SER A 1 154 ? -4.915 -7.905 -12.181 1.00 89.44 154 SER A N 1
ATOM 1209 C CA . SER A 1 154 ? -3.827 -8.641 -11.530 1.00 89.44 154 SER A CA 1
ATOM 1210 C C . SER A 1 154 ? -3.048 -7.807 -10.511 1.00 89.44 154 SER A C 1
ATOM 1212 O O . SER A 1 154 ? -2.564 -8.342 -9.519 1.00 89.44 154 SER A O 1
ATOM 1214 N N . THR A 1 155 ? -2.923 -6.494 -10.724 1.00 88.00 155 THR A N 1
ATOM 1215 C CA . THR A 1 155 ? -2.246 -5.604 -9.776 1.00 88.00 155 THR A CA 1
ATOM 1216 C C . THR A 1 155 ? -3.024 -5.515 -8.463 1.00 88.00 155 THR A C 1
ATOM 1218 O O . THR A 1 155 ? -2.429 -5.637 -7.395 1.00 88.00 155 THR A O 1
ATOM 1221 N N . ILE A 1 156 ? -4.350 -5.372 -8.532 1.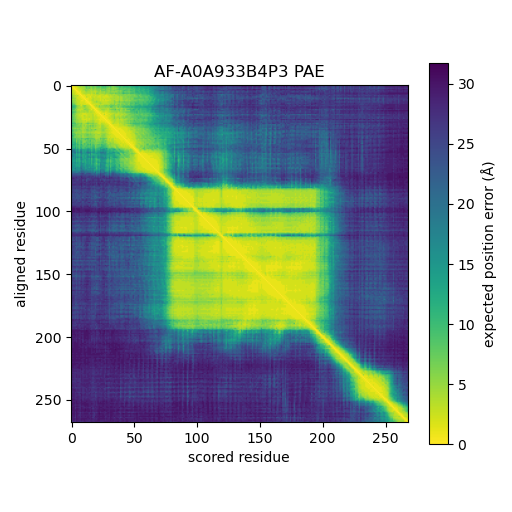00 90.38 156 ILE A N 1
ATOM 1222 C CA . ILE A 1 156 ? -5.238 -5.300 -7.361 1.00 90.38 156 ILE A CA 1
ATOM 1223 C C . ILE A 1 156 ? -5.177 -6.611 -6.572 1.00 90.38 156 ILE A C 1
ATOM 1225 O O . ILE A 1 156 ? -4.953 -6.586 -5.360 1.00 90.38 156 ILE A O 1
ATOM 1229 N N . ALA A 1 157 ? -5.267 -7.747 -7.266 1.00 92.38 157 ALA A N 1
ATOM 1230 C CA . ALA A 1 157 ? -5.164 -9.069 -6.657 1.00 92.38 157 ALA A CA 1
ATOM 1231 C C . ALA A 1 157 ? -3.827 -9.291 -5.928 1.00 92.38 157 ALA A C 1
ATOM 1233 O O . ALA A 1 157 ? -3.802 -9.822 -4.815 1.00 92.38 157 ALA A O 1
ATOM 1234 N N . VAL A 1 158 ? -2.708 -8.858 -6.522 1.00 91.56 158 VAL A N 1
ATOM 1235 C CA . VAL A 1 158 ? -1.374 -8.958 -5.904 1.00 91.56 158 VAL A CA 1
ATOM 1236 C C . VAL A 1 158 ? -1.276 -8.093 -4.645 1.00 91.56 158 VAL A C 1
ATOM 1238 O O . VAL A 1 158 ? -0.753 -8.554 -3.627 1.00 91.56 158 VAL A O 1
ATOM 1241 N N . TYR A 1 159 ? -1.805 -6.866 -4.669 1.00 90.62 159 TYR A N 1
ATOM 1242 C CA . TYR A 1 159 ? -1.812 -5.999 -3.487 1.00 90.62 159 TYR A CA 1
ATOM 1243 C C . TYR A 1 159 ? -2.647 -6.584 -2.347 1.00 90.62 159 TYR A C 1
ATOM 1245 O O . TYR A 1 159 ? -2.182 -6.610 -1.206 1.00 90.62 159 TYR A O 1
ATOM 1253 N N . ALA A 1 160 ? -3.842 -7.097 -2.646 1.00 93.94 160 ALA A N 1
ATOM 1254 C CA . ALA A 1 160 ? -4.702 -7.722 -1.649 1.00 93.94 160 ALA A CA 1
ATOM 1255 C C . ALA A 1 160 ? -4.001 -8.902 -0.954 1.00 93.94 160 ALA A C 1
ATOM 1257 O O . ALA A 1 160 ? -3.941 -8.952 0.276 1.00 93.94 160 ALA A O 1
ATOM 1258 N N . GLN A 1 161 ? -3.378 -9.792 -1.736 1.00 95.00 161 GLN A N 1
ATOM 1259 C CA . GLN A 1 161 ? -2.599 -10.920 -1.216 1.00 95.00 161 GLN A CA 1
ATOM 1260 C C . GLN A 1 161 ? -1.421 -10.463 -0.348 1.00 95.00 161 GLN A C 1
ATOM 1262 O O . GLN A 1 161 ? -1.198 -11.014 0.727 1.00 95.00 161 GLN A O 1
ATOM 1267 N N . ALA A 1 162 ? -0.681 -9.436 -0.775 1.00 92.31 162 ALA A N 1
ATOM 1268 C CA . ALA A 1 162 ? 0.463 -8.927 -0.023 1.00 92.31 162 ALA A CA 1
ATOM 1269 C C . ALA A 1 162 ? 0.056 -8.332 1.337 1.00 92.31 162 ALA A C 1
ATOM 1271 O O . ALA A 1 162 ? 0.754 -8.531 2.334 1.00 92.31 162 ALA A O 1
ATOM 1272 N N . ILE A 1 163 ? -1.069 -7.612 1.394 1.00 93.19 163 ILE A N 1
ATOM 1273 C CA . ILE A 1 163 ? -1.595 -7.048 2.644 1.00 93.19 163 ILE A CA 1
ATOM 1274 C C . ILE A 1 163 ? -2.075 -8.172 3.573 1.00 93.19 163 ILE A C 1
ATOM 1276 O O . ILE A 1 163 ? -1.737 -8.162 4.757 1.00 93.19 163 ILE A O 1
ATOM 1280 N N . LEU A 1 164 ? -2.801 -9.162 3.042 1.00 95.06 164 LEU A N 1
ATOM 1281 C CA . LEU A 1 164 ? -3.270 -10.318 3.811 1.00 95.06 164 LEU A CA 1
ATOM 1282 C C . LEU A 1 164 ? -2.112 -11.145 4.375 1.00 95.06 164 LEU A C 1
ATOM 1284 O O . LEU A 1 164 ? -2.130 -11.473 5.560 1.00 95.06 164 LEU A O 1
ATOM 1288 N N . LEU A 1 165 ? -1.078 -11.409 3.574 1.00 94.31 165 LEU A N 1
ATOM 1289 C CA . LEU A 1 165 ? 0.138 -12.092 4.017 1.00 94.31 165 LEU A CA 1
ATOM 1290 C C . LEU A 1 165 ? 0.800 -11.368 5.188 1.00 94.31 165 LEU A C 1
ATOM 1292 O O . LEU A 1 165 ? 1.202 -11.996 6.160 1.00 94.31 165 LEU A O 1
ATOM 1296 N N . LYS A 1 166 ? 0.908 -10.040 5.125 1.00 91.75 166 LYS A N 1
ATOM 1297 C CA . LYS A 1 166 ? 1.517 -9.264 6.212 1.00 91.75 166 LYS A CA 1
ATOM 1298 C C . LYS A 1 166 ? 0.671 -9.274 7.480 1.00 91.75 166 LYS A C 1
ATOM 1300 O O . LYS A 1 166 ? 1.219 -9.433 8.565 1.00 91.75 166 LYS A O 1
ATOM 1305 N N . ALA A 1 167 ? -0.642 -9.105 7.341 1.00 91.50 167 ALA A N 1
ATOM 1306 C CA . ALA A 1 167 ? -1.560 -9.046 8.474 1.00 91.50 167 ALA A CA 1
ATOM 1307 C C . ALA A 1 167 ? -1.710 -10.402 9.186 1.00 91.50 167 ALA A C 1
ATOM 1309 O O . ALA A 1 167 ? -1.775 -10.453 10.413 1.00 91.50 167 ALA A O 1
ATOM 1310 N N . SER A 1 168 ? -1.755 -11.495 8.421 1.00 92.94 168 SER A N 1
ATOM 1311 C CA . SER A 1 168 ? -1.927 -12.857 8.948 1.00 92.94 168 SER A CA 1
ATOM 1312 C C . SER A 1 168 ? -0.603 -13.554 9.271 1.00 92.94 168 SER A C 1
ATOM 1314 O O . SER A 1 168 ? -0.529 -14.349 10.203 1.00 92.94 168 SER A O 1
ATOM 1316 N N . GLY A 1 169 ? 0.458 -13.260 8.517 1.00 93.81 169 GLY A N 1
ATOM 1317 C CA . GLY A 1 169 ? 1.686 -14.051 8.501 1.00 93.81 169 GLY A CA 1
ATOM 1318 C C . GLY A 1 169 ? 1.603 -15.338 7.680 1.00 93.81 169 GLY A C 1
ATOM 1319 O O . GLY A 1 169 ? 2.599 -16.054 7.617 1.00 93.81 169 GLY A O 1
ATOM 1320 N N . GLU A 1 170 ? 0.459 -15.614 7.055 1.00 93.75 170 GLU A N 1
ATOM 1321 C CA . GLU A 1 170 ? 0.176 -16.829 6.295 1.00 93.75 170 GLU A CA 1
ATOM 1322 C C . GLU A 1 170 ? 0.037 -16.524 4.802 1.00 93.75 170 GLU A C 1
ATOM 1324 O O . GLU A 1 170 ? -0.376 -15.435 4.410 1.00 93.75 170 GLU A O 1
ATOM 1329 N N . SER A 1 171 ? 0.371 -17.489 3.944 1.00 94.00 171 SER A N 1
ATOM 1330 C CA . SER A 1 171 ? 0.190 -17.355 2.495 1.00 94.00 171 SER A CA 1
ATOM 1331 C C . SER A 1 171 ? -0.649 -18.498 1.948 1.00 94.00 171 SER A C 1
ATOM 1333 O O . SER A 1 171 ? -0.237 -19.657 1.980 1.00 94.00 171 SER A O 1
ATOM 1335 N N . PHE A 1 172 ? -1.805 -18.160 1.380 1.00 96.19 172 PHE A N 1
ATOM 1336 C CA . PHE A 1 172 ? -2.637 -19.100 0.620 1.00 96.19 172 PHE A CA 1
ATOM 1337 C C . PHE A 1 172 ? -2.665 -18.770 -0.880 1.00 96.19 172 PHE A C 1
ATOM 1339 O O . PHE A 1 172 ? -3.436 -19.362 -1.632 1.00 96.19 172 PHE A O 1
ATOM 1346 N N . GLY A 1 173 ? -1.820 -17.829 -1.323 1.00 93.25 173 GLY A N 1
ATOM 1347 C CA . GLY A 1 173 ? -1.811 -17.333 -2.698 1.00 93.25 173 GLY A CA 1
ATOM 1348 C C . GLY A 1 173 ? -3.184 -16.799 -3.107 1.00 93.25 173 GLY A C 1
ATOM 1349 O O . GLY A 1 173 ? -3.790 -16.004 -2.384 1.00 93.25 173 GLY A O 1
ATOM 1350 N N . THR A 1 174 ? -3.679 -17.284 -4.244 1.00 94.69 174 THR A N 1
ATOM 1351 C CA . THR A 1 174 ? -4.971 -16.907 -4.833 1.00 94.69 174 THR A CA 1
ATOM 1352 C C . THR A 1 174 ? -6.154 -17.749 -4.343 1.00 94.69 174 THR A C 1
ATOM 1354 O O . THR A 1 174 ? -7.273 -17.564 -4.820 1.00 94.69 174 THR A O 1
ATOM 1357 N N . ASP A 1 175 ? -5.949 -18.676 -3.400 1.00 96.50 175 ASP A N 1
ATOM 1358 C CA . ASP A 1 175 ? -7.016 -19.542 -2.893 1.00 96.50 175 ASP A CA 1
ATOM 1359 C C . ASP A 1 175 ? -7.929 -18.781 -1.920 1.00 96.50 175 ASP A C 1
ATOM 1361 O O . ASP A 1 175 ? -7.731 -18.752 -0.700 1.00 96.50 175 ASP A O 1
ATOM 1365 N N . ARG A 1 176 ? -8.955 -18.144 -2.488 1.00 96.44 176 ARG A N 1
ATOM 1366 C CA . ARG A 1 176 ? -9.967 -17.389 -1.746 1.00 96.44 176 ARG A CA 1
ATOM 1367 C C . ARG A 1 176 ? -10.673 -18.239 -0.686 1.00 96.44 176 ARG A C 1
ATOM 1369 O O . ARG A 1 176 ? -10.899 -17.752 0.417 1.00 96.44 176 ARG A O 1
ATOM 1376 N N . ALA A 1 177 ? -10.991 -19.502 -0.974 1.00 97.19 177 ALA A N 1
ATOM 1377 C CA . ALA A 1 177 ? -11.707 -20.366 -0.035 1.00 97.19 177 ALA A CA 1
ATOM 1378 C C . ALA A 1 177 ? -10.864 -20.673 1.214 1.00 97.19 177 ALA A C 1
ATOM 1380 O O . ALA A 1 177 ? -11.385 -20.688 2.337 1.00 97.19 177 ALA A O 1
ATOM 1381 N N . ARG A 1 178 ? -9.548 -20.857 1.044 1.00 97.56 178 ARG A N 1
ATOM 1382 C CA . ARG A 1 178 ? -8.613 -20.984 2.172 1.00 97.56 178 ARG A CA 1
ATOM 1383 C C . ARG A 1 178 ? -8.511 -19.700 2.979 1.00 97.56 178 ARG A C 1
ATOM 1385 O O . ARG A 1 178 ? -8.555 -19.777 4.204 1.00 97.56 178 ARG A O 1
ATOM 1392 N N . TRP A 1 179 ? -8.453 -18.540 2.326 1.00 97.25 179 TRP A N 1
ATOM 1393 C CA . TRP A 1 179 ? -8.485 -17.249 3.018 1.00 97.25 179 TRP A CA 1
ATOM 1394 C C . TRP A 1 179 ? -9.773 -17.038 3.823 1.00 97.25 179 TRP A C 1
ATOM 1396 O O . TRP A 1 179 ? -9.712 -16.613 4.975 1.00 97.25 179 TRP A O 1
ATOM 1406 N N . GLU A 1 180 ? -10.936 -17.372 3.263 1.00 97.00 180 GLU A N 1
ATOM 1407 C CA . GLU A 1 180 ? -12.222 -17.283 3.967 1.00 97.00 180 GLU A CA 1
ATOM 1408 C C . GLU A 1 180 ? -12.292 -18.246 5.158 1.00 97.00 180 GLU A C 1
ATOM 1410 O O . GLU A 1 180 ? -12.797 -17.884 6.222 1.00 97.00 180 GLU A O 1
ATOM 1415 N N . SER A 1 181 ? -11.767 -19.462 4.997 1.00 97.25 181 SER A N 1
ATOM 1416 C CA . SER A 1 181 ? -11.705 -20.461 6.070 1.00 97.25 181 SER A CA 1
ATOM 1417 C C . SER A 1 181 ? -10.764 -20.021 7.190 1.00 97.25 181 SER A C 1
ATOM 1419 O O . SER A 1 181 ? -11.129 -20.097 8.362 1.00 97.25 181 SER A O 1
ATOM 1421 N N . TRP A 1 182 ? -9.590 -19.493 6.834 1.00 96.31 182 TRP A N 1
ATOM 1422 C CA . TR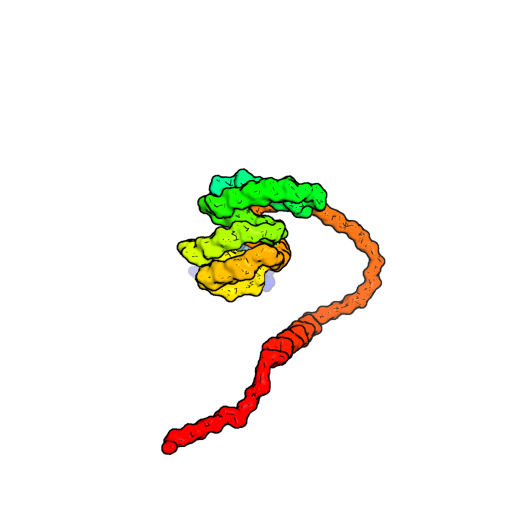P A 1 182 ? -8.651 -18.900 7.782 1.00 96.31 182 TRP A CA 1
ATOM 1423 C C . TRP A 1 182 ? -9.300 -17.743 8.544 1.00 96.31 182 TRP A C 1
ATOM 1425 O O . TRP A 1 182 ? -9.272 -17.732 9.773 1.00 96.31 182 TRP A O 1
ATOM 1435 N N . TRP A 1 183 ? -9.962 -16.822 7.836 1.00 96.31 183 TRP A N 1
ATOM 1436 C CA . TRP A 1 183 ? -10.619 -15.679 8.462 1.00 96.31 183 TRP A CA 1
ATOM 1437 C C . TRP A 1 183 ? -11.703 -16.109 9.450 1.00 96.31 183 TRP A C 1
ATOM 1439 O O . TRP A 1 183 ? -11.747 -15.584 10.555 1.00 96.31 183 TRP A O 1
ATOM 1449 N N . LYS A 1 184 ? -12.540 -17.095 9.098 1.00 96.12 184 LYS A N 1
ATOM 1450 C CA . LYS A 1 184 ? -13.555 -17.650 10.012 1.00 96.12 184 LYS A CA 1
ATOM 1451 C C . LYS A 1 184 ? -12.943 -18.242 11.283 1.00 96.12 184 LYS A C 1
ATOM 1453 O O . LYS A 1 184 ? -13.559 -18.134 12.337 1.00 96.12 184 LYS A O 1
ATOM 1458 N N . ALA A 1 185 ? -11.764 -18.853 11.184 1.00 95.75 185 ALA A N 1
ATOM 1459 C CA . ALA A 1 185 ? -11.085 -19.460 12.324 1.00 95.75 185 ALA A CA 1
ATOM 1460 C C . ALA A 1 185 ? -10.405 -18.436 13.255 1.00 95.75 185 ALA A C 1
ATOM 1462 O O . ALA A 1 185 ? -10.292 -18.718 14.439 1.00 95.75 185 ALA A O 1
ATOM 1463 N N . HIS A 1 186 ? -10.007 -17.261 12.749 1.00 93.94 186 HIS A N 1
ATOM 1464 C CA . HIS A 1 186 ? -9.184 -16.279 13.482 1.00 93.94 186 HIS A CA 1
ATOM 1465 C C . HIS A 1 186 ? -9.933 -14.964 13.793 1.00 93.94 186 HIS A C 1
ATOM 1467 O O . HIS A 1 186 ? -9.321 -13.911 14.004 1.00 93.94 186 HIS A O 1
ATOM 1473 N N . GLN A 1 187 ? -11.271 -14.980 13.794 1.00 91.38 187 GLN A N 1
ATOM 1474 C CA . GLN A 1 187 ? -12.062 -13.786 14.112 1.00 91.38 187 GLN A CA 1
ATOM 1475 C C . GLN A 1 187 ? -11.843 -13.368 15.570 1.00 91.38 187 GLN A C 1
ATOM 1477 O O . GLN A 1 187 ? -12.102 -14.139 16.490 1.00 91.38 187 GLN A O 1
ATOM 1482 N N . GLY A 1 188 ? -11.410 -12.125 15.787 1.00 84.88 188 GLY A N 1
ATOM 1483 C CA . GLY A 1 188 ? -11.142 -11.589 17.124 1.00 84.88 188 GLY A CA 1
ATOM 1484 C C . GLY A 1 188 ? -9.740 -11.882 17.664 1.00 84.88 188 GLY A C 1
ATOM 1485 O O . GLY A 1 188 ? -9.390 -11.361 18.722 1.00 84.88 188 GLY A O 1
ATOM 1486 N N . GLU A 1 189 ? -8.918 -12.648 16.945 1.00 89.31 189 GLU A N 1
ATOM 1487 C CA . GLU A 1 189 ? -7.501 -12.800 17.282 1.00 89.31 189 GLU A CA 1
ATOM 1488 C C . GLU A 1 189 ? -6.716 -11.536 16.919 1.00 89.31 189 GLU A C 1
ATOM 1490 O O . GLU A 1 189 ? -7.031 -10.846 15.953 1.00 89.31 189 GLU A O 1
ATOM 1495 N N . ALA A 1 190 ? -5.677 -11.190 17.677 1.00 85.38 190 ALA A N 1
ATOM 1496 C CA . ALA A 1 190 ? -4.843 -10.052 17.303 1.00 85.38 190 ALA A CA 1
ATOM 1497 C C . ALA A 1 190 ? -4.099 -10.363 15.994 1.00 85.38 190 ALA A C 1
ATOM 1499 O O . ALA A 1 190 ? -3.452 -11.403 15.873 1.00 85.38 190 ALA A O 1
ATOM 1500 N N . LEU A 1 191 ? -4.179 -9.455 15.019 1.00 87.75 191 LEU A N 1
ATOM 1501 C CA . LEU A 1 191 ? -3.393 -9.584 13.796 1.00 87.75 191 LEU A CA 1
ATOM 1502 C C . LEU A 1 191 ? -1.920 -9.314 14.092 1.00 87.75 191 LEU A C 1
ATOM 1504 O O . LEU A 1 191 ? -1.572 -8.676 15.092 1.00 87.75 191 LEU A O 1
ATOM 1508 N N . ARG A 1 192 ? -1.037 -9.763 13.194 1.00 86.19 192 ARG A N 1
ATOM 1509 C CA . ARG A 1 192 ? 0.369 -9.379 13.296 1.00 86.19 192 ARG A CA 1
ATOM 1510 C C . ARG A 1 192 ? 0.466 -7.857 13.207 1.00 86.19 192 ARG A C 1
ATOM 1512 O O . ARG A 1 192 ? -0.142 -7.281 12.297 1.00 86.19 192 ARG A O 1
ATOM 1519 N N . PRO A 1 193 ? 1.220 -7.207 14.115 1.00 79.38 193 PRO A N 1
ATOM 1520 C CA . PRO A 1 193 ? 1.455 -5.779 14.033 1.00 79.38 193 PRO A CA 1
ATOM 1521 C C . PRO A 1 193 ? 1.968 -5.449 12.641 1.00 79.38 193 PRO A C 1
ATOM 1523 O O . PRO A 1 193 ? 3.019 -5.930 12.213 1.00 79.38 193 PRO A O 1
ATOM 1526 N N . MET A 1 194 ? 1.187 -4.660 11.912 1.00 78.19 194 MET A N 1
ATOM 1527 C CA . MET A 1 194 ? 1.598 -4.197 10.604 1.00 78.19 194 MET A CA 1
ATOM 1528 C C . MET A 1 194 ? 2.599 -3.066 10.830 1.00 78.19 194 MET A C 1
ATOM 1530 O O . MET A 1 194 ? 2.224 -1.893 10.849 1.00 78.19 194 MET A O 1
ATOM 1534 N N . GLU A 1 195 ? 3.868 -3.428 11.057 1.00 69.19 195 GLU A N 1
ATOM 1535 C CA . GLU A 1 195 ? 4.963 -2.461 11.042 1.00 69.19 195 GLU A CA 1
ATOM 1536 C C . GLU A 1 195 ? 4.872 -1.680 9.737 1.00 69.19 195 GLU A C 1
ATOM 1538 O O . GLU A 1 195 ? 4.689 -2.256 8.658 1.00 69.19 195 GLU A O 1
ATOM 1543 N N . TRP A 1 196 ? 4.872 -0.355 9.886 1.00 61.28 196 TRP A N 1
ATOM 1544 C CA . TRP A 1 196 ? 4.436 0.600 8.881 1.00 61.28 196 TRP A CA 1
ATOM 1545 C C . TRP A 1 196 ? 4.965 0.204 7.502 1.00 61.28 196 TRP A C 1
ATOM 1547 O O . TRP A 1 196 ? 6.172 0.236 7.254 1.00 61.28 196 TRP A O 1
ATOM 1557 N N . TRP A 1 197 ? 4.067 -0.170 6.583 1.00 54.31 197 TRP A N 1
ATOM 1558 C CA . TRP A 1 197 ? 4.439 -0.125 5.179 1.00 54.31 197 TRP A CA 1
ATOM 1559 C C . TRP A 1 197 ? 4.711 1.346 4.933 1.00 54.31 197 TRP A C 1
ATOM 1561 O O . TRP A 1 197 ? 3.786 2.143 5.132 1.00 54.31 197 TRP A O 1
ATOM 1571 N N . PRO A 1 198 ? 5.932 1.752 4.544 1.00 46.34 198 PRO A N 1
ATOM 1572 C CA . PRO A 1 198 ? 6.076 3.104 4.103 1.00 46.34 198 PRO A CA 1
ATOM 1573 C C . PRO A 1 198 ? 5.064 3.283 2.995 1.00 46.34 198 PRO A C 1
ATOM 1575 O O . PRO A 1 198 ? 5.104 2.587 1.974 1.00 46.34 198 PRO A O 1
ATOM 1578 N N . VAL A 1 199 ? 4.166 4.248 3.197 1.00 49.53 199 VAL A N 1
ATOM 1579 C CA . VAL A 1 199 ? 3.285 4.759 2.144 1.00 49.53 199 VAL A CA 1
ATOM 1580 C C . VAL A 1 199 ? 4.134 5.119 0.918 1.00 49.53 199 VAL A C 1
ATOM 1582 O O . VAL A 1 199 ? 3.601 5.270 -0.165 1.00 49.53 199 VAL A O 1
ATOM 1585 N N . ASN A 1 200 ? 5.470 5.135 1.042 1.00 41.59 200 ASN A N 1
ATOM 1586 C CA . ASN A 1 200 ? 6.441 5.166 -0.031 1.00 41.59 200 ASN A CA 1
ATOM 1587 C C . ASN A 1 200 ? 6.473 4.022 -1.055 1.00 41.59 200 ASN A C 1
ATOM 1589 O O . ASN A 1 200 ? 7.016 4.257 -2.129 1.00 41.59 200 ASN A O 1
ATOM 1593 N N . MET A 1 201 ? 5.854 2.853 -0.851 1.00 44.47 201 MET A N 1
ATOM 1594 C CA . MET A 1 201 ? 5.571 1.982 -2.015 1.00 44.47 201 MET A CA 1
ATOM 1595 C C . MET A 1 201 ? 4.380 2.483 -2.835 1.00 44.47 201 MET A C 1
ATOM 1597 O O . MET A 1 201 ? 4.343 2.271 -4.043 1.00 44.47 201 MET A O 1
ATOM 1601 N N . VAL A 1 202 ? 3.453 3.215 -2.212 1.00 44.16 202 VAL A N 1
ATOM 1602 C CA . VAL A 1 202 ? 2.506 4.052 -2.954 1.00 44.16 202 VAL A CA 1
ATOM 1603 C C . VAL A 1 202 ? 3.216 5.319 -3.454 1.00 44.16 202 VAL A C 1
ATOM 1605 O O . VAL A 1 202 ? 2.908 5.760 -4.550 1.00 44.16 202 VAL A O 1
ATOM 1608 N N . SER A 1 203 ? 4.224 5.862 -2.748 1.00 39.69 203 SER A N 1
ATOM 1609 C CA . SER A 1 203 ? 4.952 7.080 -3.157 1.00 39.69 203 SER A CA 1
ATOM 1610 C C . SER A 1 203 ? 5.982 6.890 -4.260 1.00 39.69 203 SER A C 1
ATOM 1612 O O . SER A 1 203 ? 6.246 7.848 -4.981 1.00 39.69 203 SER A O 1
ATOM 1614 N N . THR A 1 204 ? 6.444 5.659 -4.514 1.00 42.62 204 THR A N 1
ATOM 1615 C CA . THR A 1 204 ? 7.133 5.351 -5.781 1.00 42.62 204 THR A CA 1
ATOM 1616 C C . THR A 1 204 ? 6.211 5.646 -6.981 1.00 42.62 204 THR A C 1
ATOM 1618 O O . THR A 1 204 ? 6.693 5.858 -8.087 1.00 42.62 204 THR A O 1
ATOM 1621 N N . PHE A 1 205 ? 4.894 5.747 -6.745 1.00 43.72 205 PHE A N 1
ATOM 1622 C CA . PHE A 1 205 ? 3.863 6.116 -7.715 1.00 43.72 205 PHE A CA 1
ATOM 1623 C C . PHE A 1 205 ? 2.968 7.305 -7.274 1.00 43.72 205 PHE A C 1
ATOM 1625 O O . PHE A 1 205 ? 1.975 7.596 -7.938 1.00 43.72 205 PHE A O 1
ATOM 1632 N N . CYS A 1 206 ? 3.292 8.021 -6.185 1.00 36.38 206 CYS A N 1
ATOM 1633 C CA . CYS A 1 206 ? 2.482 9.123 -5.638 1.00 36.38 206 CYS A CA 1
ATOM 1634 C C . CYS A 1 206 ? 3.316 10.079 -4.752 1.00 36.38 206 CYS A C 1
ATOM 1636 O O . CYS A 1 206 ? 3.406 9.882 -3.535 1.00 36.38 206 CYS A O 1
ATOM 1638 N N . PRO A 1 207 ? 3.915 11.145 -5.309 1.00 35.75 207 PRO A N 1
ATOM 1639 C CA . PRO A 1 207 ? 4.755 12.056 -4.548 1.00 35.75 207 PRO A CA 1
ATOM 1640 C C . PRO A 1 207 ? 3.877 13.111 -3.865 1.00 35.75 207 PRO A C 1
ATOM 1642 O O . PRO A 1 207 ? 3.586 14.165 -4.420 1.00 35.75 207 PRO A O 1
ATOM 1645 N N . LEU A 1 208 ? 3.434 12.833 -2.643 1.00 36.38 208 LEU A N 1
ATOM 1646 C CA . LEU A 1 208 ? 2.857 13.845 -1.756 1.00 36.38 208 LEU A CA 1
ATOM 1647 C C . LEU A 1 208 ? 3.520 13.747 -0.381 1.00 36.38 208 LEU A C 1
ATOM 1649 O O . LEU A 1 208 ? 2.895 13.373 0.606 1.00 36.38 208 LEU A O 1
ATOM 1653 N N . GLN A 1 209 ? 4.804 14.098 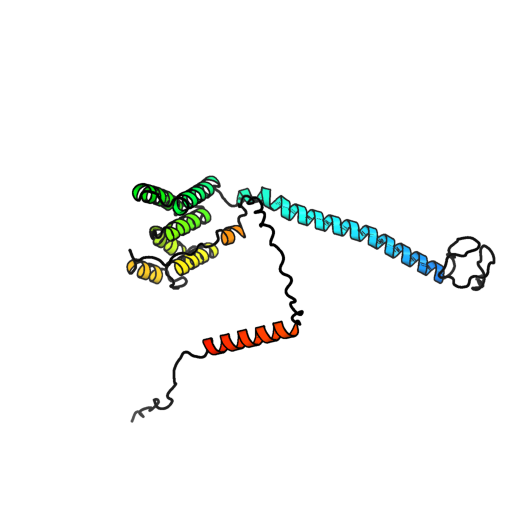-0.322 1.00 41.12 209 GLN A N 1
ATOM 1654 C CA . GLN A 1 209 ? 5.420 14.565 0.918 1.00 41.12 209 GLN A CA 1
ATOM 1655 C C . GLN A 1 209 ? 5.670 16.074 0.800 1.00 41.12 209 GLN A C 1
ATOM 1657 O O . GLN A 1 209 ? 6.284 16.508 -0.177 1.00 41.12 209 GLN A O 1
ATOM 1662 N N . PRO A 1 210 ? 5.230 16.891 1.773 1.00 40.12 210 PRO A N 1
ATOM 1663 C CA . PRO A 1 210 ? 5.823 18.201 1.976 1.00 40.12 210 PRO A CA 1
ATOM 1664 C C . PRO A 1 210 ? 7.278 17.988 2.403 1.00 40.12 210 PRO A C 1
ATOM 1666 O O . PRO A 1 210 ? 7.549 17.175 3.288 1.00 40.12 210 PRO A O 1
ATOM 1669 N N . LEU A 1 211 ? 8.204 18.702 1.764 1.00 34.78 211 LEU A N 1
ATOM 1670 C CA . LEU A 1 211 ? 9.605 18.775 2.173 1.00 34.78 211 LEU A CA 1
ATOM 1671 C C . LEU A 1 211 ? 9.663 19.118 3.668 1.00 34.78 211 LEU A C 1
ATOM 1673 O O . LEU A 1 211 ? 9.260 20.210 4.068 1.00 34.78 211 LEU A O 1
ATOM 1677 N N . ALA A 1 212 ? 10.132 18.181 4.491 1.00 35.91 212 ALA A N 1
ATOM 1678 C CA . ALA A 1 212 ? 10.480 18.490 5.868 1.00 35.91 212 ALA A CA 1
ATOM 1679 C C . ALA A 1 212 ? 11.580 19.571 5.855 1.00 35.91 212 ALA A C 1
ATOM 1681 O O . ALA A 1 212 ? 12.507 19.467 5.044 1.00 35.91 212 ALA A O 1
ATOM 1682 N N . PRO A 1 213 ? 11.505 20.610 6.704 1.00 41.56 213 PRO A N 1
ATOM 1683 C CA . PRO A 1 213 ? 12.605 21.549 6.847 1.00 41.56 213 PRO A CA 1
ATOM 1684 C C . PRO A 1 213 ? 13.831 20.789 7.355 1.00 41.56 213 PRO A C 1
ATOM 1686 O O . PRO A 1 213 ? 13.741 20.026 8.317 1.00 41.56 213 PRO A O 1
ATOM 1689 N N . SER A 1 214 ? 14.956 20.977 6.664 1.00 36.94 214 SER A N 1
ATOM 1690 C CA . SER A 1 214 ? 16.250 20.382 6.981 1.00 36.94 214 SER A CA 1
ATOM 1691 C C . SER A 1 214 ? 16.545 20.487 8.475 1.00 36.94 214 SER A C 1
ATOM 1693 O O . SER A 1 214 ? 16.768 21.580 8.994 1.00 36.94 214 SER A O 1
ATOM 1695 N N . LEU A 1 215 ? 16.554 19.343 9.158 1.00 32.75 215 LEU A N 1
ATOM 1696 C CA . LEU A 1 215 ? 17.107 19.231 10.499 1.00 32.75 215 LEU A CA 1
ATOM 1697 C C . LEU A 1 215 ? 18.602 19.538 10.403 1.00 32.75 215 LEU A C 1
ATOM 1699 O O . LEU A 1 215 ? 19.383 18.751 9.870 1.00 32.75 215 LEU A O 1
ATOM 1703 N N . THR A 1 216 ? 18.989 20.709 10.896 1.00 42.75 216 THR A N 1
ATOM 1704 C CA . THR A 1 216 ? 20.371 21.030 11.240 1.00 42.75 216 THR A CA 1
ATOM 1705 C C . THR A 1 216 ? 20.837 20.045 12.308 1.00 42.75 216 THR A C 1
ATOM 1707 O O . THR A 1 216 ? 20.347 20.074 13.438 1.00 42.75 216 THR A O 1
ATOM 1710 N N . LEU A 1 217 ? 21.751 19.153 11.928 1.00 38.16 217 LEU A N 1
ATOM 1711 C CA . LEU A 1 217 ? 22.507 18.316 12.856 1.00 38.16 217 LEU A CA 1
ATOM 1712 C C . LEU A 1 217 ? 23.388 19.213 13.747 1.00 38.16 217 LEU A C 1
ATOM 1714 O O . LEU A 1 217 ? 23.952 20.184 13.235 1.00 38.16 217 LEU A O 1
ATOM 1718 N N . PRO A 1 218 ? 23.510 18.924 15.054 1.00 40.31 218 PRO A N 1
ATOM 1719 C CA . PRO A 1 218 ? 24.415 19.657 15.929 1.00 40.31 218 PRO A CA 1
ATOM 1720 C C . PRO A 1 218 ? 25.877 19.326 15.597 1.00 40.31 218 PRO A C 1
ATOM 1722 O O . PRO A 1 218 ? 26.200 18.186 15.264 1.00 40.31 218 PRO A O 1
ATOM 1725 N N . GLU A 1 219 ? 26.737 20.343 15.692 1.00 45.53 219 GLU A N 1
ATOM 1726 C CA . GLU A 1 219 ? 28.195 20.248 15.565 1.00 45.53 219 GLU A CA 1
ATOM 1727 C C . GLU A 1 219 ? 28.763 19.143 16.463 1.00 45.53 219 GLU A C 1
ATOM 1729 O O . GLU A 1 219 ? 28.666 19.199 17.691 1.00 45.53 219 GLU A O 1
ATOM 1734 N N . GLU A 1 220 ? 29.387 18.149 15.835 1.00 36.19 220 GLU A N 1
ATOM 1735 C CA . GLU A 1 220 ? 30.126 17.092 16.510 1.00 36.19 220 GLU A CA 1
ATOM 1736 C C . GLU A 1 220 ? 31.575 17.548 16.731 1.00 36.19 220 GLU A C 1
ATOM 1738 O O . GLU A 1 220 ? 32.343 17.806 15.801 1.00 36.19 220 GLU A O 1
ATOM 1743 N N . SER A 1 221 ? 31.903 17.702 18.011 1.00 44.66 221 SER A N 1
ATOM 1744 C CA . SER A 1 221 ? 33.194 18.106 18.555 1.00 44.66 221 SER A CA 1
ATOM 1745 C C . SER A 1 221 ? 34.228 16.979 18.447 1.00 44.66 221 SER A C 1
ATOM 1747 O O . SER A 1 221 ? 34.009 15.862 18.904 1.00 44.66 221 SER A O 1
ATOM 1749 N N . THR A 1 222 ? 35.366 17.332 17.848 1.00 48.19 222 THR A N 1
ATOM 1750 C CA . THR A 1 222 ? 36.721 16.755 17.933 1.00 48.19 222 THR A CA 1
ATOM 1751 C C . THR A 1 222 ? 36.927 15.425 18.680 1.00 48.19 222 THR A C 1
ATOM 1753 O O . THR A 1 222 ? 37.038 15.403 19.903 1.00 48.19 222 THR A O 1
ATOM 1756 N N . ALA A 1 223 ? 37.211 14.361 17.920 1.00 37.53 223 ALA A N 1
ATOM 1757 C CA . ALA A 1 223 ? 38.129 13.287 18.313 1.00 37.53 223 ALA A CA 1
ATOM 1758 C C . ALA A 1 223 ? 38.802 12.699 17.056 1.00 37.53 223 ALA A C 1
ATOM 1760 O O . ALA A 1 223 ? 38.203 11.939 16.299 1.00 37.53 223 ALA A O 1
ATOM 1761 N N . GLN A 1 224 ? 40.051 13.098 16.797 1.00 41.56 224 GLN A N 1
ATOM 1762 C CA . GLN A 1 224 ? 40.911 12.449 15.807 1.00 41.56 224 GLN A CA 1
ATOM 1763 C C . GLN A 1 224 ? 41.469 11.164 16.420 1.00 41.56 224 GLN A C 1
ATOM 1765 O O . GLN A 1 224 ? 42.407 11.216 17.213 1.00 41.56 224 GLN A O 1
ATOM 1770 N N . GLU A 1 225 ? 40.926 10.018 16.016 1.00 43.53 225 GLU A N 1
ATOM 1771 C CA . GLU A 1 225 ? 41.563 8.718 16.212 1.00 43.53 225 GLU A CA 1
ATOM 1772 C C . GLU A 1 225 ? 41.893 8.111 14.843 1.00 43.53 225 GLU A C 1
ATOM 1774 O O . GLU A 1 225 ? 41.067 8.055 13.931 1.00 43.53 225 GLU A O 1
ATOM 1779 N N . ALA A 1 226 ? 43.165 7.762 14.662 1.00 48.41 226 ALA A N 1
ATOM 1780 C CA . ALA A 1 226 ? 43.758 7.414 13.381 1.00 48.41 226 ALA A CA 1
ATOM 1781 C C . ALA A 1 226 ? 43.282 6.039 12.884 1.00 48.41 226 ALA A C 1
ATOM 1783 O O . ALA A 1 226 ? 43.883 5.008 13.184 1.00 48.41 226 ALA A O 1
ATOM 1784 N N . THR A 1 227 ? 42.239 6.014 12.056 1.00 41.94 227 THR A N 1
ATOM 1785 C CA . THR A 1 227 ? 41.856 4.815 11.302 1.00 41.94 227 THR A CA 1
ATOM 1786 C C . THR A 1 227 ? 42.704 4.672 10.042 1.00 41.94 227 THR A C 1
ATOM 1788 O O . THR A 1 227 ? 42.638 5.482 9.115 1.00 41.94 227 THR A O 1
ATOM 1791 N N . LYS A 1 228 ? 43.505 3.605 10.011 1.00 53.72 228 LYS A N 1
ATOM 1792 C CA . LYS A 1 228 ? 44.238 3.114 8.837 1.00 53.72 228 LYS A CA 1
ATOM 1793 C C . LYS A 1 228 ? 43.239 2.801 7.702 1.00 53.72 228 LYS A C 1
ATOM 1795 O O . LYS A 1 228 ? 42.189 2.228 7.993 1.00 53.72 228 LYS A O 1
ATOM 1800 N N . PRO A 1 229 ? 43.527 3.135 6.430 1.00 43.00 229 PRO A N 1
ATOM 1801 C CA . PRO A 1 229 ? 42.606 2.857 5.333 1.00 43.00 229 PRO A CA 1
ATOM 1802 C C . PRO A 1 229 ? 42.441 1.345 5.145 1.00 43.00 229 PRO A C 1
ATOM 1804 O O . PRO A 1 229 ? 43.408 0.641 4.852 1.00 43.00 229 PRO A O 1
ATOM 1807 N N . ILE A 1 230 ? 41.207 0.870 5.322 1.00 53.31 230 ILE A N 1
ATOM 1808 C CA . ILE A 1 230 ? 40.783 -0.497 5.011 1.00 53.31 230 ILE A CA 1
ATOM 1809 C C . ILE A 1 230 ? 40.952 -0.684 3.504 1.00 53.31 230 ILE A C 1
ATOM 1811 O O . ILE A 1 230 ? 40.373 0.064 2.711 1.00 53.31 230 ILE A O 1
ATOM 1815 N N . GLN A 1 231 ? 41.786 -1.641 3.101 1.00 66.12 231 GLN A N 1
ATOM 1816 C CA . GLN A 1 231 ? 42.000 -1.904 1.686 1.00 66.12 231 GLN A CA 1
ATOM 1817 C C . GLN A 1 231 ? 40.787 -2.643 1.122 1.00 66.12 231 GLN A C 1
ATOM 1819 O O . GLN A 1 231 ? 40.146 -3.448 1.792 1.00 66.12 231 GLN A O 1
ATOM 1824 N N . GLN A 1 232 ? 40.476 -2.390 -0.147 1.00 54.53 232 GLN A N 1
ATOM 1825 C CA . GLN A 1 232 ? 39.329 -2.971 -0.857 1.00 54.53 232 GLN A CA 1
ATOM 1826 C C . GLN A 1 232 ? 39.306 -4.516 -0.826 1.00 54.53 232 GLN A C 1
ATOM 1828 O O . GLN A 1 232 ? 38.260 -5.138 -1.009 1.00 54.53 232 GLN A O 1
ATOM 1833 N N . GLN A 1 233 ? 40.454 -5.136 -0.548 1.00 61.12 233 GLN A N 1
ATOM 1834 C CA . GLN A 1 233 ? 40.624 -6.575 -0.385 1.00 61.12 233 GLN A CA 1
ATOM 1835 C C . GLN A 1 233 ? 40.032 -7.105 0.938 1.00 61.12 233 GLN A C 1
ATOM 1837 O O . GLN A 1 233 ? 39.464 -8.196 0.943 1.00 61.12 233 GLN A O 1
ATOM 1842 N N . ASP A 1 234 ? 40.036 -6.302 2.006 1.00 66.25 234 ASP A N 1
ATOM 1843 C CA . ASP A 1 234 ? 39.475 -6.657 3.320 1.00 66.25 234 ASP A CA 1
ATOM 1844 C C . ASP A 1 234 ? 37.935 -6.646 3.299 1.00 66.25 234 ASP A C 1
ATOM 1846 O O . ASP A 1 234 ? 37.273 -7.474 3.924 1.00 66.25 234 ASP A O 1
ATOM 1850 N N . VAL A 1 235 ? 37.346 -5.753 2.495 1.00 65.06 235 VAL A N 1
ATOM 1851 C CA . VAL A 1 235 ? 35.888 -5.672 2.286 1.00 65.06 235 VAL A CA 1
ATOM 1852 C C . VAL A 1 235 ? 35.369 -6.900 1.524 1.00 65.06 235 VAL A C 1
ATOM 1854 O O . VAL A 1 235 ? 34.271 -7.394 1.788 1.00 65.06 235 VAL A O 1
ATOM 1857 N N . MET A 1 236 ? 36.175 -7.435 0.603 1.00 63.81 236 MET A N 1
ATOM 1858 C CA . MET A 1 236 ? 35.843 -8.640 -0.163 1.00 63.81 236 MET A CA 1
ATOM 1859 C C . MET A 1 236 ? 35.959 -9.924 0.676 1.00 63.81 236 MET A C 1
ATOM 1861 O O . MET A 1 236 ? 35.169 -10.847 0.481 1.00 63.81 236 MET A O 1
ATOM 1865 N N . GLU A 1 237 ? 36.907 -9.989 1.613 1.00 71.81 237 GLU A N 1
ATOM 1866 C CA . GLU A 1 237 ? 37.042 -11.084 2.591 1.00 71.81 237 GLU A CA 1
ATOM 1867 C C . GLU A 1 237 ? 35.849 -11.132 3.559 1.00 71.81 237 GLU A C 1
ATOM 1869 O O . GLU A 1 237 ? 35.223 -12.183 3.722 1.00 71.81 237 GLU A O 1
ATOM 1874 N N . LEU A 1 238 ? 35.434 -9.978 4.097 1.00 70.12 238 LEU A N 1
ATOM 1875 C CA . LEU A 1 238 ? 34.250 -9.871 4.960 1.00 70.12 238 LEU A CA 1
ATOM 1876 C C . LEU A 1 238 ? 32.956 -10.316 4.256 1.00 70.12 238 LEU A C 1
ATOM 1878 O O . LEU A 1 238 ? 32.104 -10.968 4.864 1.00 70.12 238 LEU A O 1
ATOM 1882 N N . GLY A 1 239 ? 32.821 -10.025 2.958 1.00 62.09 239 GLY A N 1
ATOM 1883 C CA . GLY A 1 239 ? 31.685 -10.484 2.154 1.00 62.09 239 GLY A CA 1
ATOM 1884 C C . GLY A 1 239 ? 31.623 -12.009 1.991 1.00 62.09 239 GLY A C 1
ATOM 1885 O O . GLY A 1 239 ? 30.533 -12.587 1.998 1.00 62.09 239 GLY A O 1
ATOM 1886 N N . LYS A 1 240 ? 32.775 -12.684 1.890 1.00 75.62 240 LYS A N 1
ATOM 1887 C CA . LYS A 1 240 ? 32.841 -14.149 1.745 1.00 75.62 240 LYS A CA 1
ATOM 1888 C C . LYS A 1 240 ? 32.462 -14.870 3.034 1.00 75.62 240 LYS A C 1
ATOM 1890 O O . LYS A 1 240 ? 31.681 -15.820 2.982 1.00 75.62 240 LYS A O 1
ATOM 1895 N N . GLU A 1 241 ? 32.945 -14.399 4.181 1.00 71.94 241 GLU A N 1
ATOM 1896 C CA . GLU A 1 241 ? 32.619 -15.006 5.479 1.00 71.94 241 GLU A CA 1
ATOM 1897 C C . GLU A 1 241 ? 31.149 -14.788 5.874 1.00 71.94 241 GLU A C 1
ATOM 1899 O O . GLU A 1 241 ? 30.501 -15.688 6.422 1.00 71.94 241 GLU A O 1
ATOM 1904 N N . PHE A 1 242 ? 30.558 -13.652 5.485 1.00 68.50 242 PHE A N 1
ATOM 1905 C CA . PHE A 1 242 ? 29.124 -13.416 5.664 1.00 68.50 242 PHE A CA 1
ATOM 1906 C C . PHE A 1 242 ? 28.261 -14.378 4.825 1.00 68.50 242 PHE A C 1
ATOM 1908 O O . PHE A 1 242 ? 27.275 -14.933 5.321 1.00 68.50 242 PHE A O 1
ATOM 1915 N N . LEU A 1 243 ? 28.644 -14.637 3.568 1.00 64.56 243 LEU A N 1
ATOM 1916 C CA . LEU A 1 243 ? 27.937 -15.586 2.698 1.00 64.56 243 LEU A CA 1
ATOM 1917 C C . LEU A 1 243 ? 28.103 -17.038 3.163 1.00 64.56 243 LEU A C 1
ATOM 1919 O O . LEU A 1 243 ? 27.128 -17.790 3.171 1.00 64.56 243 LEU A O 1
ATOM 1923 N N . LYS A 1 244 ? 29.301 -17.415 3.620 1.00 70.81 244 LYS A N 1
ATOM 1924 C CA . LYS A 1 244 ? 29.592 -18.748 4.162 1.00 70.81 244 LYS A CA 1
ATOM 1925 C C . LYS A 1 244 ? 28.744 -19.043 5.399 1.00 70.81 244 LYS A C 1
ATOM 1927 O O . LYS A 1 244 ? 28.075 -20.069 5.434 1.00 70.81 244 LYS A O 1
ATOM 1932 N N . THR A 1 245 ? 28.675 -18.099 6.340 1.00 66.62 245 THR A N 1
ATOM 1933 C CA . THR A 1 245 ? 27.878 -18.214 7.576 1.00 66.62 245 THR A CA 1
ATOM 1934 C C . THR A 1 245 ? 26.372 -18.298 7.300 1.00 66.62 245 THR A C 1
ATOM 1936 O O . THR A 1 245 ? 25.631 -18.980 8.012 1.00 66.62 245 THR A O 1
ATOM 1939 N N . ARG A 1 246 ? 25.890 -17.631 6.242 1.00 57.50 246 ARG A N 1
ATOM 1940 C CA . ARG A 1 246 ? 24.471 -17.660 5.862 1.00 57.50 246 ARG A CA 1
ATOM 1941 C C . ARG A 1 246 ? 24.080 -18.950 5.135 1.00 57.50 246 ARG A C 1
ATOM 1943 O O . ARG A 1 246 ? 22.961 -19.419 5.332 1.00 57.50 246 ARG A O 1
ATOM 1950 N N . MET A 1 247 ? 24.983 -19.554 4.357 1.00 60.47 247 MET A N 1
ATOM 1951 C CA . MET A 1 247 ? 24.720 -20.840 3.699 1.00 60.47 247 MET A CA 1
ATOM 1952 C C . MET A 1 247 ? 24.708 -22.017 4.682 1.00 60.47 247 MET A C 1
ATOM 1954 O O . MET A 1 247 ? 23.833 -22.873 4.571 1.00 60.47 247 MET A O 1
ATOM 1958 N N . THR A 1 248 ? 25.570 -22.042 5.705 1.00 63.16 248 THR A N 1
ATOM 1959 C CA . THR A 1 248 ? 25.527 -23.098 6.739 1.00 63.16 248 THR A CA 1
ATOM 1960 C C . THR A 1 248 ? 24.227 -23.089 7.542 1.00 63.16 248 THR A C 1
ATOM 1962 O O . THR A 1 248 ? 23.780 -24.138 7.999 1.00 63.16 248 THR A O 1
ATOM 1965 N N . ARG A 1 249 ? 23.570 -21.930 7.673 1.00 51.31 249 ARG A N 1
ATOM 1966 C CA . ARG A 1 249 ? 22.285 -21.803 8.380 1.00 51.31 249 ARG A CA 1
ATOM 1967 C C . ARG A 1 249 ? 21.072 -22.256 7.563 1.00 51.31 249 ARG A C 1
ATOM 1969 O O . ARG A 1 249 ? 20.043 -22.554 8.154 1.00 51.31 249 ARG A O 1
ATOM 1976 N N . LEU A 1 250 ? 21.187 -22.320 6.234 1.00 51.06 250 LEU A N 1
ATOM 1977 C CA . LEU A 1 250 ? 20.108 -22.763 5.340 1.00 51.06 250 LEU A CA 1
ATOM 1978 C C . LEU A 1 250 ? 20.143 -24.271 5.041 1.00 51.06 250 LEU A C 1
ATOM 1980 O O . LEU A 1 250 ? 19.160 -24.805 4.543 1.00 51.06 250 LEU A O 1
ATOM 1984 N N . VAL A 1 251 ? 21.239 -24.962 5.372 1.00 53.50 251 VAL A N 1
ATOM 1985 C CA . VAL A 1 251 ? 21.405 -26.414 5.141 1.00 53.50 251 VAL A CA 1
ATOM 1986 C C . VAL A 1 251 ? 21.268 -27.235 6.439 1.00 53.50 251 VAL A C 1
ATOM 1988 O O . VAL A 1 251 ? 21.141 -28.453 6.404 1.00 53.50 251 VAL A O 1
ATOM 1991 N N . GLY A 1 252 ? 21.229 -26.588 7.608 1.00 46.66 252 GLY A N 1
ATOM 1992 C CA . GLY A 1 252 ? 21.214 -27.244 8.923 1.00 46.66 252 GLY A CA 1
ATOM 1993 C C . GLY A 1 252 ? 19.834 -27.577 9.502 1.00 46.66 252 GLY A C 1
ATOM 1994 O O . GLY A 1 252 ? 19.662 -27.464 10.713 1.00 46.66 252 GLY A O 1
ATOM 1995 N N . GLY A 1 253 ? 18.847 -27.949 8.685 1.00 49.06 253 GLY A N 1
ATOM 1996 C CA . GLY A 1 253 ? 17.507 -28.270 9.182 1.00 49.06 253 GLY A CA 1
ATOM 1997 C C . GLY A 1 253 ? 16.744 -29.236 8.287 1.00 49.06 253 GLY A C 1
ATOM 1998 O O . GLY A 1 253 ? 15.960 -28.797 7.454 1.00 49.06 253 GLY A O 1
ATOM 1999 N N . GLY A 1 254 ? 16.934 -30.543 8.490 1.00 40.09 254 GLY A N 1
ATOM 2000 C CA . GLY A 1 254 ? 15.998 -31.547 7.980 1.00 40.09 254 GLY A CA 1
ATOM 2001 C C . GLY A 1 254 ? 16.593 -32.925 7.702 1.00 40.09 254 GLY A C 1
ATOM 2002 O O . GLY A 1 254 ? 17.133 -33.150 6.630 1.00 40.09 254 GLY A O 1
ATOM 2003 N N . GLY A 1 255 ? 16.387 -33.851 8.644 1.00 38.31 255 GLY A N 1
ATOM 2004 C CA . GLY A 1 255 ? 16.134 -35.267 8.354 1.00 38.31 255 GLY A CA 1
ATOM 2005 C C . GLY A 1 255 ? 17.338 -36.151 8.038 1.00 38.31 255 GLY A C 1
ATOM 2006 O O . GLY A 1 255 ? 17.805 -36.215 6.907 1.00 38.31 255 GLY A O 1
ATOM 2007 N N . VAL A 1 256 ? 17.755 -36.942 9.027 1.00 43.78 256 VAL A N 1
ATOM 2008 C CA . VAL A 1 256 ? 18.495 -38.187 8.791 1.00 43.78 256 VAL A CA 1
ATOM 2009 C C . VAL A 1 256 ? 17.594 -39.106 7.964 1.00 43.78 256 VAL A C 1
ATOM 2011 O O . VAL A 1 256 ? 16.559 -39.563 8.444 1.00 43.78 256 VAL A O 1
ATOM 2014 N N . TYR A 1 257 ? 17.964 -39.330 6.707 1.00 45.38 257 TYR A N 1
ATOM 2015 C CA . TYR A 1 257 ? 17.367 -40.355 5.861 1.00 45.38 257 TYR A CA 1
ATOM 2016 C C . TYR A 1 257 ? 17.965 -41.699 6.292 1.00 45.38 257 TYR A C 1
ATOM 2018 O O . TYR A 1 257 ? 19.167 -41.905 6.131 1.00 45.38 257 TYR A O 1
ATOM 2026 N N . ASP A 1 258 ? 17.156 -42.576 6.892 1.00 57.88 258 ASP A N 1
ATOM 2027 C CA . ASP A 1 258 ? 17.534 -43.960 7.191 1.00 57.88 25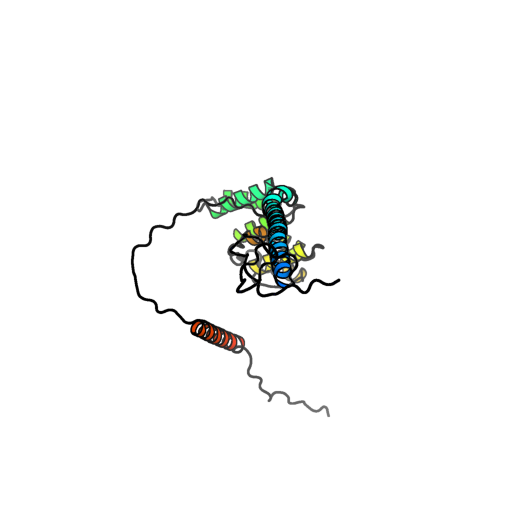8 ASP A CA 1
ATOM 2028 C C . ASP A 1 258 ? 17.203 -44.842 5.970 1.00 57.88 258 ASP A C 1
ATOM 2030 O O . ASP A 1 258 ? 16.022 -45.078 5.685 1.00 57.88 258 ASP A O 1
ATOM 2034 N N . PRO A 1 259 ? 18.211 -45.330 5.224 1.00 46.66 259 PRO A N 1
ATOM 2035 C CA . PRO A 1 259 ? 17.999 -46.163 4.045 1.00 46.66 259 PRO A CA 1
ATOM 2036 C C . PRO A 1 259 ? 17.540 -47.599 4.372 1.00 46.66 259 PRO A C 1
ATOM 2038 O O . PRO A 1 259 ? 17.375 -48.399 3.454 1.00 46.66 259 PRO A O 1
ATOM 2041 N N . SER A 1 260 ? 17.296 -47.945 5.642 1.00 50.25 260 SER A N 1
ATOM 2042 C CA . SER A 1 260 ? 16.952 -49.312 6.074 1.00 50.25 260 SER A CA 1
ATOM 2043 C C . SER A 1 260 ? 15.451 -49.643 6.046 1.00 50.25 260 SER A C 1
ATOM 2045 O O . SER A 1 260 ? 15.065 -50.746 6.423 1.00 50.25 260 SER A O 1
ATOM 2047 N N . SER A 1 261 ? 14.584 -48.723 5.608 1.00 48.44 261 SER A N 1
ATOM 2048 C CA . SER A 1 261 ? 13.118 -48.893 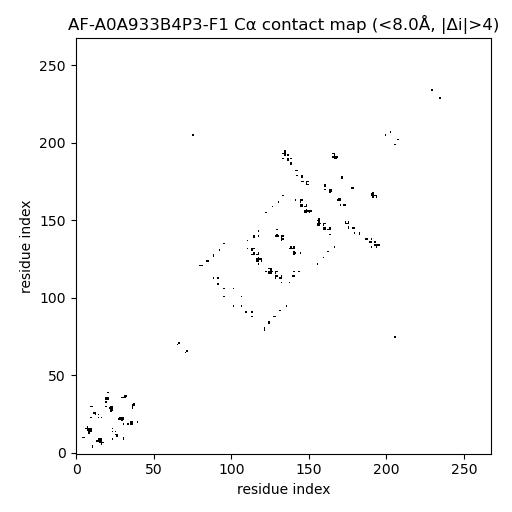5.687 1.00 48.44 261 SER A CA 1
ATOM 2049 C C . SER A 1 261 ? 12.431 -49.389 4.405 1.00 48.44 261 SER A C 1
ATOM 2051 O O . SER A 1 261 ? 11.212 -49.549 4.392 1.00 48.44 261 SER A O 1
ATOM 2053 N N . MET A 1 262 ? 13.175 -49.709 3.341 1.00 45.31 262 MET A N 1
ATOM 2054 C CA . MET A 1 262 ? 12.620 -50.382 2.157 1.00 45.31 262 MET A CA 1
ATOM 2055 C C . MET A 1 262 ? 12.835 -51.898 2.230 1.00 45.31 262 MET A C 1
ATOM 2057 O O . MET A 1 262 ? 13.676 -52.460 1.532 1.00 45.31 262 MET A O 1
ATOM 2061 N N . ILE A 1 263 ? 12.038 -52.566 3.064 1.00 55.84 263 ILE A N 1
ATOM 2062 C CA . ILE A 1 263 ? 11.735 -53.989 2.884 1.00 55.84 263 ILE A CA 1
ATOM 2063 C C . ILE A 1 263 ? 10.465 -54.042 2.036 1.00 55.84 263 ILE A C 1
ATOM 2065 O O . ILE A 1 263 ? 9.389 -53.668 2.492 1.00 55.84 263 ILE A O 1
ATOM 2069 N N . MET A 1 264 ? 10.609 -54.441 0.773 1.00 53.97 264 MET A N 1
ATOM 2070 C CA . MET A 1 264 ? 9.472 -54.852 -0.043 1.00 53.97 264 MET A CA 1
ATOM 2071 C C . MET A 1 264 ? 9.131 -56.297 0.304 1.00 53.97 264 MET A C 1
ATOM 2073 O O . MET A 1 264 ? 9.963 -57.185 0.114 1.00 53.97 264 MET A O 1
ATOM 2077 N N . ASP A 1 265 ? 7.908 -56.521 0.778 1.00 54.97 265 ASP A N 1
ATOM 2078 C CA . ASP A 1 265 ? 7.318 -57.853 0.823 1.00 54.97 265 ASP A CA 1
ATOM 2079 C C . ASP A 1 265 ? 7.087 -58.346 -0.616 1.00 54.97 265 ASP A C 1
ATOM 2081 O O . ASP A 1 265 ? 6.420 -57.661 -1.403 1.00 54.97 265 ASP A O 1
ATOM 2085 N N . PRO A 1 266 ? 7.620 -59.516 -1.005 1.00 65.75 266 PRO A N 1
ATOM 2086 C CA . PRO A 1 266 ? 7.260 -60.127 -2.269 1.00 65.75 266 PRO A CA 1
ATOM 2087 C C . PRO A 1 266 ? 5.848 -60.706 -2.158 1.00 65.75 266 PRO A C 1
ATOM 2089 O O . PRO A 1 266 ? 5.572 -61.550 -1.309 1.00 65.75 266 PRO A O 1
ATOM 2092 N N . MET A 1 267 ? 4.959 -60.271 -3.052 1.00 54.78 267 MET A N 1
ATOM 2093 C CA . MET A 1 267 ? 3.714 -60.987 -3.310 1.00 54.78 267 MET A CA 1
ATOM 2094 C C . MET A 1 267 ? 4.044 -62.385 -3.847 1.00 54.78 267 MET A C 1
ATOM 2096 O O . MET A 1 267 ? 4.594 -62.520 -4.943 1.00 54.78 267 MET A O 1
ATOM 2100 N N . GLY A 1 268 ? 3.688 -63.396 -3.059 1.00 59.28 268 GLY A N 1
ATOM 2101 C CA . GLY A 1 268 ? 3.601 -64.809 -3.406 1.00 59.28 268 GLY A CA 1
ATOM 2102 C C . GLY A 1 268 ? 2.435 -65.418 -2.650 1.00 59.28 268 GLY A C 1
ATOM 2103 O O . GLY A 1 268 ? 2.330 -65.129 -1.437 1.00 59.28 268 GLY A O 1
#

pLDDT: mean 75.2, std 18.79, range [32.75, 97.56]

Radius of gyration: 37.19 Å; Cα contacts (8 Å, |Δi|>4): 165; chains: 1; bounding box: 80×101×89 Å

Sequence (268 aa):
MNKIVDERHCPNCGHGVMNWSMVCPGCNQVPLDTPAGRKIIQGRRRQAMFQSTGFWVGLFVAAVLALMLYGASSTFHVFFKSPRAAKQLQAYHEQLFSEPALSSETRAKMLNRVVKYLNREDYMIGFSAATLLLQANDQRAIPWLISLIDDSNSTIAVYAQAILLKASGESFGTDRARWESWWKAHQGEALRPMEWWPVNMVSTFCPLQPLAPSLTLPEESTAQEATKPIQQQDVMELGKEFLKTRMTRLVGGGGVYDPSSMIMDPMG

Mean predicted aligned error: 18.63 Å

Nearest PDB structures (foldseek):
  6g4j-assembly1_B  TM=4.719E-01  e=4.124E-02  synthetic construct
  7q1f-assembly1_D  TM=4.893E-01  e=4.344E-02  synthetic construct
  3ltj-assembly1_A  TM=4.574E-01  e=1.108E-01  synthetic construct
  8rc4-assembly1_d  TM=5.792E-01  e=1.658E+00  Homo sapiens
  8rbz-assembly1_d  TM=5.441E-01  e=2.386E+00  Homo sapiens